Protein AF-A0A967GP92-F1 (afdb_monomer)

Solvent-accessible surface area (backbone atoms only — not comparable to full-atom values): 14609 Å² total; per-residue (Å²): 65,34,27,44,35,57,78,66,40,38,51,48,45,56,59,54,44,25,35,52,73,22,51,37,79,53,62,38,77,42,84,80,55,45,78,76,59,72,88,75,53,55,57,51,78,55,40,77,73,89,79,86,83,85,72,63,88,98,60,90,80,90,81,86,79,63,59,47,77,50,60,38,83,84,56,76,43,45,39,34,44,38,45,49,76,45,74,60,64,86,92,70,88,58,89,66,71,46,76,48,73,49,82,46,74,36,50,51,76,34,79,47,78,50,76,60,89,54,35,39,42,38,42,29,23,31,65,86,76,67,45,55,37,49,65,30,38,36,39,31,20,30,90,86,64,42,80,75,50,70,53,52,20,38,82,75,5,39,37,78,45,81,46,62,94,64,41,38,32,36,35,42,38,51,94,85,33,44,50,78,44,60,49,39,80,53,38,87,73,82,78,54,86,88,46,100,64,90,79,62,98,73,66,79,58,63,86,48,75,49,69,53,71,47,56,89,65,97,77,82,60,95,90,60,87,83,60,76,48,74,49,78,45,64,62,68,86,90,115

Foldseek 3Di:
DKFFDDDLLLVVVVLLCCLQVQQHFLRHGDPNRDDDPPVVRDGHQQDDDDDDDPDDPPDDDDDDDDVCSSPPVPDQWTWMKDKDWADDDPPPPDHDIDIDIDIDTRFQWDWDWDDDPWKIKIWIAGVVPRAADWFWKKFWAFSVSDTPDIDTQHPRNIDMDTDDQRTFWIWTDDDPHIDIAGPGNPGDDDDCPPPPDDDDPDDPPQADWDKDKDWPDDDDDPPDDTHIDIDTDHRPPVD

pLDDT: mean 89.93, std 9.43, range [43.25, 98.69]

Structure (mmCIF, N/CA/C/O backbone):
data_AF-A0A967GP92-F1
#
_entry.id   AF-A0A967GP92-F1
#
loop_
_atom_site.group_PDB
_atom_site.id
_atom_site.type_symbol
_atom_site.label_atom_id
_atom_site.label_alt_id
_atom_site.label_comp_id
_atom_site.label_asym_id
_atom_site.label_entity_id
_atom_site.label_seq_id
_atom_site.pdbx_PDB_ins_code
_atom_site.Cartn_x
_atom_site.Cartn_y
_atom_site.Cartn_z
_atom_site.occupancy
_atom_site.B_iso_or_equiv
_atom_site.auth_seq_id
_atom_site.auth_comp_id
_atom_site.auth_asym_id
_atom_site.auth_atom_id
_atom_site.pdbx_PDB_model_num
ATOM 1 N N . ARG A 1 1 ? -10.515 3.911 18.546 1.00 94.88 1 ARG A N 1
ATOM 2 C CA . ARG A 1 1 ? -11.542 4.253 17.532 1.00 94.88 1 ARG A CA 1
ATOM 3 C C . ARG A 1 1 ? -11.083 3.850 16.133 1.00 94.88 1 ARG A C 1
ATOM 5 O O . ARG A 1 1 ? -9.884 3.912 15.857 1.00 94.88 1 ARG A O 1
ATOM 12 N N . VAL A 1 2 ? -12.011 3.436 15.270 1.00 96.44 2 VAL A N 1
ATOM 13 C CA . VAL A 1 2 ? -11.756 2.916 13.915 1.00 96.44 2 VAL A CA 1
ATOM 14 C C . VAL A 1 2 ? -12.750 3.525 12.930 1.00 96.44 2 VAL A C 1
ATOM 16 O O . VAL A 1 2 ? -13.950 3.562 13.203 1.00 96.44 2 VAL A O 1
ATOM 19 N N . LYS A 1 3 ? -12.238 3.997 11.790 1.00 96.94 3 LYS A N 1
ATOM 20 C CA . LYS A 1 3 ? -13.039 4.422 10.640 1.00 96.94 3 LYS A CA 1
ATOM 21 C C . LYS A 1 3 ? -12.892 3.428 9.501 1.00 96.94 3 LYS A C 1
ATOM 23 O O . LYS A 1 3 ? -11.766 3.104 9.131 1.00 96.94 3 LYS A O 1
ATOM 28 N N . ARG A 1 4 ? -14.014 2.998 8.929 1.00 95.56 4 ARG A N 1
ATOM 29 C CA . ARG A 1 4 ? -14.069 2.299 7.647 1.00 95.56 4 ARG A CA 1
ATOM 30 C C . ARG A 1 4 ? -14.043 3.319 6.520 1.00 95.56 4 ARG A C 1
ATOM 32 O O . ARG A 1 4 ? -14.761 4.319 6.555 1.00 95.56 4 ARG A O 1
ATOM 39 N N . LEU A 1 5 ? -13.184 3.067 5.543 1.00 96.06 5 LEU A N 1
ATOM 40 C CA . LEU A 1 5 ? -12.920 3.954 4.421 1.00 96.06 5 LEU A CA 1
ATOM 41 C C . LEU A 1 5 ? -13.332 3.289 3.109 1.00 96.06 5 LEU A C 1
ATOM 43 O O . LEU A 1 5 ? -13.288 2.068 2.975 1.00 96.06 5 LEU A O 1
ATOM 47 N N . GLY A 1 6 ? -13.681 4.108 2.120 1.00 91.94 6 GLY A N 1
ATOM 48 C CA . GLY A 1 6 ? -14.039 3.641 0.782 1.00 91.94 6 GLY A CA 1
ATOM 49 C C . GLY A 1 6 ? -13.732 4.672 -0.300 1.00 91.94 6 GLY A C 1
ATOM 50 O O . GLY A 1 6 ? -13.685 5.876 -0.036 1.00 91.94 6 GLY A O 1
ATOM 51 N N . GLY A 1 7 ? -13.512 4.205 -1.530 1.00 88.44 7 GLY A N 1
ATOM 52 C CA . GLY A 1 7 ? -13.301 5.076 -2.689 1.00 88.44 7 GLY A CA 1
ATOM 53 C C . GLY A 1 7 ? -12.170 6.093 -2.488 1.00 88.44 7 GLY A C 1
ATOM 54 O O . GLY A 1 7 ? -11.070 5.738 -2.066 1.00 88.44 7 GLY A O 1
ATOM 55 N N . GLU A 1 8 ? -12.452 7.361 -2.792 1.00 90.81 8 GLU A N 1
ATOM 56 C CA . GLU A 1 8 ? -11.495 8.472 -2.680 1.00 90.81 8 GLU A CA 1
ATOM 57 C C . GLU A 1 8 ? -11.060 8.742 -1.229 1.00 90.81 8 GLU A C 1
ATOM 59 O O . GLU A 1 8 ? -9.907 9.089 -0.979 1.00 90.81 8 GLU A O 1
ATOM 64 N N . SER A 1 9 ? -11.947 8.527 -0.250 1.00 92.69 9 SER A N 1
ATOM 65 C CA . SER A 1 9 ? -11.630 8.780 1.163 1.00 92.69 9 SER A CA 1
ATOM 66 C C . SER A 1 9 ? -10.498 7.888 1.681 1.00 92.69 9 SER A C 1
ATOM 68 O O . SER A 1 9 ? -9.625 8.357 2.413 1.00 92.69 9 SER A O 1
ATOM 70 N N . ALA A 1 10 ? -10.462 6.626 1.237 1.00 95.25 10 ALA A N 1
ATOM 71 C CA . ALA A 1 10 ? -9.390 5.693 1.560 1.00 95.25 10 ALA A CA 1
ATOM 72 C C . ALA A 1 10 ? -8.051 6.147 0.974 1.00 95.25 10 ALA A C 1
ATOM 74 O O . ALA A 1 10 ? -7.033 6.137 1.662 1.00 95.25 10 ALA A O 1
ATOM 75 N N . LEU A 1 11 ? -8.072 6.606 -0.277 1.00 95.00 11 LEU A N 1
ATOM 76 C CA . LEU A 1 11 ? -6.885 7.079 -0.973 1.00 95.00 11 LEU A CA 1
ATOM 77 C C . LEU A 1 11 ? -6.305 8.345 -0.330 1.00 95.00 11 LEU A C 1
ATOM 79 O O . LEU A 1 11 ? -5.112 8.384 -0.034 1.00 95.00 11 LEU A O 1
ATOM 83 N N . ARG A 1 12 ? -7.145 9.343 -0.030 1.00 93.81 12 ARG A N 1
ATOM 84 C CA . ARG A 1 12 ? -6.698 10.568 0.654 1.00 93.81 12 ARG A CA 1
ATOM 85 C C . ARG A 1 12 ? -6.193 10.296 2.065 1.00 93.81 12 ARG A C 1
ATOM 87 O O . ARG A 1 12 ? -5.200 10.884 2.483 1.00 93.81 12 ARG A O 1
ATOM 94 N N . ALA A 1 13 ? -6.843 9.395 2.804 1.00 94.88 13 ALA A N 1
ATOM 95 C CA . ALA A 1 13 ? -6.360 8.990 4.120 1.00 94.88 13 ALA A CA 1
ATOM 96 C C . ALA A 1 13 ? -4.990 8.299 4.029 1.00 94.88 13 ALA A C 1
ATOM 98 O O . ALA A 1 13 ? -4.112 8.597 4.836 1.00 94.88 13 ALA A O 1
ATOM 99 N N . PHE A 1 14 ? -4.782 7.433 3.031 1.00 94.25 14 PHE A N 1
ATOM 100 C CA . PHE A 1 14 ? -3.498 6.773 2.781 1.00 94.25 14 PHE A CA 1
ATOM 101 C C . PHE A 1 14 ? -2.393 7.775 2.406 1.00 94.25 14 PHE A C 1
ATOM 103 O O . PHE A 1 14 ? -1.295 7.718 2.957 1.00 94.25 14 PHE A O 1
ATOM 110 N N . GLN A 1 15 ? -2.691 8.742 1.533 1.00 91.06 15 GLN A N 1
ATOM 111 C CA . GLN A 1 15 ? -1.778 9.839 1.186 1.00 91.06 15 GLN A CA 1
ATOM 112 C C . GLN A 1 15 ? -1.423 10.694 2.408 1.00 91.06 15 GLN A C 1
ATOM 114 O O . GLN A 1 15 ? -0.248 10.902 2.702 1.00 91.06 15 GLN A O 1
ATOM 119 N N . GLY A 1 16 ? -2.430 11.129 3.171 1.00 91.25 16 GLY A N 1
ATOM 120 C CA . GLY A 1 16 ? -2.237 11.931 4.379 1.00 91.25 16 GLY A CA 1
ATOM 121 C C . GLY A 1 16 ? -1.470 11.193 5.479 1.00 91.25 16 GLY A C 1
ATOM 122 O O . GLY A 1 16 ? -0.703 11.809 6.218 1.00 91.25 16 GLY A O 1
ATOM 123 N N . TYR A 1 17 ? -1.614 9.867 5.563 1.00 92.38 17 TYR A N 1
ATOM 124 C CA . TYR A 1 17 ? -0.911 9.027 6.537 1.00 92.38 17 TYR A CA 1
ATOM 125 C C . TYR A 1 17 ? 0.613 9.080 6.398 1.00 92.38 17 TYR A C 1
ATOM 127 O O . TYR A 1 17 ? 1.323 8.918 7.392 1.00 92.38 17 TYR A O 1
ATOM 135 N N . ARG A 1 18 ? 1.133 9.447 5.221 1.00 87.88 18 ARG A N 1
ATOM 136 C CA . ARG A 1 18 ? 2.569 9.684 5.009 1.00 87.88 18 ARG A CA 1
ATOM 137 C C . ARG A 1 18 ? 3.131 10.752 5.951 1.00 87.88 18 ARG A C 1
ATOM 139 O O . ARG A 1 18 ? 4.227 10.574 6.476 1.00 87.88 18 ARG A O 1
ATOM 146 N N . HIS A 1 19 ? 2.359 11.797 6.267 1.00 88.25 19 HIS A N 1
ATOM 147 C CA . HIS A 1 19 ? 2.751 12.829 7.237 1.00 88.25 19 HIS A CA 1
ATOM 148 C C . HIS A 1 19 ? 2.833 12.313 8.674 1.00 88.25 19 HIS A C 1
ATOM 150 O O . HIS A 1 19 ? 3.580 12.866 9.476 1.00 88.25 19 HIS A O 1
ATOM 156 N N . TYR A 1 20 ? 2.098 11.254 9.009 1.00 89.25 20 TYR A N 1
ATOM 157 C CA . TYR A 1 20 ? 2.236 10.604 10.307 1.00 89.25 20 TYR A CA 1
ATOM 158 C C . TYR A 1 20 ? 3.483 9.711 10.351 1.00 89.25 20 TYR A C 1
ATOM 160 O O . TYR A 1 20 ? 4.204 9.723 11.343 1.00 89.25 20 TYR A O 1
ATOM 168 N N . THR A 1 21 ? 3.764 8.970 9.273 1.00 87.38 21 THR A N 1
ATOM 169 C CA . THR A 1 21 ? 4.942 8.084 9.199 1.00 87.38 21 THR A CA 1
ATOM 170 C C . THR A 1 21 ? 6.266 8.821 8.993 1.00 87.38 21 THR A C 1
ATOM 172 O O . THR A 1 21 ? 7.308 8.319 9.394 1.00 87.38 21 THR A O 1
ATOM 175 N N . GLY A 1 22 ? 6.241 10.000 8.364 1.00 88.19 22 GLY A N 1
ATOM 176 C CA . GLY A 1 22 ? 7.447 10.702 7.925 1.00 88.19 22 GLY A CA 1
ATOM 177 C C . GLY A 1 22 ? 7.984 10.280 6.558 1.00 88.19 22 GLY A C 1
ATOM 178 O O . GLY A 1 22 ? 8.949 10.883 6.093 1.00 88.19 22 GLY A O 1
ATOM 179 N N . ASP A 1 23 ? 7.358 9.298 5.908 1.00 86.44 23 ASP A N 1
ATOM 180 C CA . ASP A 1 23 ? 7.825 8.715 4.652 1.00 86.44 23 ASP A CA 1
ATOM 181 C C . ASP A 1 23 ? 7.033 9.259 3.458 1.00 86.44 23 ASP A C 1
ATOM 183 O O . ASP A 1 23 ? 5.962 8.765 3.084 1.00 86.44 23 ASP A O 1
ATOM 187 N N . GLY A 1 24 ? 7.575 10.312 2.849 1.00 84.50 24 GLY A N 1
ATOM 188 C CA . GLY A 1 24 ? 7.032 10.925 1.644 1.00 84.50 24 GLY A CA 1
ATOM 189 C C . GLY A 1 24 ? 7.266 10.101 0.377 1.00 84.50 24 GLY A C 1
ATOM 190 O O . GLY A 1 24 ? 7.792 8.985 0.388 1.00 84.50 24 GLY A O 1
ATOM 191 N N . HIS A 1 25 ? 6.856 10.675 -0.754 1.00 83.25 25 HIS A N 1
ATOM 192 C CA . HIS A 1 25 ? 7.059 10.084 -2.075 1.00 83.25 25 HIS A CA 1
ATOM 193 C C . HIS A 1 25 ? 8.539 9.762 -2.326 1.00 83.25 25 HIS A C 1
ATOM 195 O O . HIS A 1 25 ? 9.413 10.600 -2.103 1.00 83.25 25 HIS A O 1
ATOM 201 N N . GLY A 1 26 ? 8.822 8.549 -2.810 1.00 80.62 26 GLY A N 1
ATOM 202 C CA . GLY A 1 26 ? 10.190 8.137 -3.130 1.00 80.62 26 GLY A CA 1
ATOM 203 C C . GLY A 1 26 ? 11.132 8.097 -1.925 1.00 80.62 26 GLY A C 1
ATOM 204 O O . GLY A 1 26 ? 12.316 8.374 -2.086 1.00 80.62 26 GLY A O 1
ATOM 205 N N . HIS A 1 27 ? 10.605 7.808 -0.729 1.00 79.31 27 HIS A N 1
ATOM 206 C CA . HIS A 1 27 ? 11.344 7.833 0.541 1.00 79.31 27 HIS A CA 1
ATOM 207 C C . HIS A 1 27 ? 11.919 9.210 0.916 1.00 79.31 27 HIS A C 1
ATOM 209 O O . HIS A 1 27 ? 12.858 9.305 1.708 1.00 79.31 27 HIS A O 1
ATOM 215 N N . GLN A 1 28 ? 11.366 10.298 0.375 1.00 85.62 28 GLN A N 1
ATOM 216 C CA . GLN A 1 28 ? 11.731 11.637 0.828 1.00 85.62 28 GLN A CA 1
ATOM 217 C C . GLN A 1 28 ? 11.228 11.860 2.255 1.00 85.62 28 GLN A C 1
ATOM 219 O O . GLN A 1 28 ? 10.044 11.691 2.541 1.00 85.62 28 GLN A O 1
ATOM 224 N N . SER A 1 29 ? 12.130 12.260 3.151 1.00 88.94 29 SER A N 1
ATOM 225 C CA . SER A 1 29 ? 11.772 12.495 4.548 1.00 88.94 29 SER A CA 1
ATOM 226 C C . SER A 1 29 ? 10.848 13.706 4.689 1.00 88.94 29 SER A C 1
ATOM 228 O O . SER A 1 29 ? 11.172 14.816 4.262 1.00 88.94 29 SER A O 1
ATOM 230 N N . ILE A 1 30 ? 9.713 13.499 5.350 1.00 88.38 30 ILE A N 1
ATOM 231 C CA . ILE A 1 30 ? 8.823 14.559 5.814 1.00 88.38 30 ILE A CA 1
ATOM 232 C C . ILE A 1 30 ? 9.244 14.917 7.239 1.00 88.38 30 ILE A C 1
ATOM 234 O O . ILE A 1 30 ? 9.051 14.150 8.181 1.00 88.38 30 ILE A O 1
ATOM 238 N N . THR A 1 31 ? 9.818 16.108 7.401 1.00 85.88 31 THR A N 1
ATOM 239 C CA . THR A 1 31 ? 10.346 16.583 8.692 1.00 85.88 31 THR A CA 1
ATOM 240 C C . THR A 1 31 ? 9.251 17.060 9.640 1.00 85.88 31 THR A C 1
ATOM 242 O O . THR A 1 31 ? 9.356 16.896 10.854 1.00 85.88 31 THR A O 1
ATOM 245 N N . ARG A 1 32 ? 8.170 17.635 9.102 1.00 86.06 32 ARG A N 1
ATOM 246 C CA . ARG A 1 32 ? 7.002 18.063 9.880 1.00 86.06 32 ARG A CA 1
ATOM 247 C C . ARG A 1 32 ? 5.991 16.932 9.954 1.00 86.06 32 ARG A C 1
ATOM 249 O O . ARG A 1 32 ? 4.984 16.941 9.250 1.00 86.06 32 ARG A O 1
ATOM 256 N N . GLN A 1 33 ? 6.298 15.960 10.801 1.00 90.06 33 GLN A N 1
ATOM 257 C CA . GLN A 1 33 ? 5.386 14.864 11.077 1.00 90.06 33 GLN A CA 1
ATOM 258 C C . GLN A 1 33 ? 4.270 15.330 12.000 1.00 90.06 33 GLN A C 1
ATOM 260 O O . GLN A 1 33 ? 4.508 16.046 12.977 1.00 90.06 33 GLN A O 1
ATOM 265 N N . HIS A 1 34 ? 3.049 14.915 11.702 1.00 90.69 34 HIS A N 1
ATOM 266 C CA . HIS A 1 34 ? 1.916 15.176 12.568 1.00 90.69 34 HIS A CA 1
ATOM 267 C C . HIS A 1 34 ? 0.881 14.059 12.442 1.00 90.69 34 HIS A C 1
ATOM 269 O O . HIS A 1 34 ? 0.714 13.473 11.371 1.00 90.69 34 HIS A O 1
ATOM 275 N N . PRO A 1 35 ? 0.132 13.781 13.517 1.00 92.38 35 PRO A N 1
ATOM 276 C CA . PRO A 1 35 ? -1.068 12.973 13.411 1.00 92.38 35 PRO A CA 1
ATOM 277 C C . PRO A 1 35 ? -2.059 13.583 12.430 1.00 92.38 35 PRO A C 1
ATOM 279 O O . PRO A 1 35 ? -2.169 14.808 12.323 1.00 92.38 35 PRO A O 1
ATOM 282 N N . ILE A 1 36 ? -2.817 12.734 11.745 1.00 93.56 36 ILE A N 1
ATOM 283 C CA . ILE A 1 36 ? -3.959 13.193 10.963 1.00 93.56 36 ILE A CA 1
ATOM 284 C C . ILE A 1 36 ? -5.084 13.520 11.949 1.00 93.56 36 ILE A C 1
ATOM 286 O O . ILE A 1 36 ? -5.496 12.638 12.715 1.00 93.56 36 ILE A O 1
ATOM 290 N N . PRO A 1 37 ? -5.614 14.754 11.962 1.00 92.94 37 PRO A N 1
ATOM 291 C CA . PRO A 1 37 ? -6.774 15.078 12.775 1.00 92.94 37 PRO A CA 1
ATOM 292 C C . PRO A 1 37 ? -7.941 14.145 12.444 1.00 92.94 37 PRO A C 1
ATOM 294 O O . PRO A 1 37 ? -8.359 14.035 11.292 1.00 92.94 37 PRO A O 1
ATOM 297 N N . TRP A 1 38 ? -8.495 13.487 13.464 1.00 94.06 38 TRP A N 1
ATOM 298 C CA . TRP A 1 38 ? -9.589 12.525 13.296 1.00 94.06 38 TRP A CA 1
ATOM 299 C C . TRP A 1 38 ? -10.784 13.049 12.479 1.00 94.06 38 TRP A C 1
ATOM 301 O O . TRP A 1 38 ? -11.301 12.279 11.665 1.00 94.06 38 TRP A O 1
ATOM 311 N N . PRO A 1 39 ? -11.226 14.317 12.628 1.00 94.25 39 PRO A N 1
ATOM 312 C CA . PRO A 1 39 ? -12.328 14.855 11.829 1.00 94.25 39 PRO A CA 1
ATOM 313 C C . PRO A 1 39 ? -12.021 14.980 10.331 1.00 94.25 39 PRO A C 1
ATOM 315 O O . PRO A 1 39 ? -12.951 14.951 9.536 1.00 94.25 39 PRO A O 1
ATOM 318 N N . LEU A 1 40 ? -10.745 15.090 9.937 1.00 92.69 40 LEU A N 1
ATOM 319 C CA . LEU A 1 40 ? -10.350 15.239 8.529 1.00 92.69 40 LEU A CA 1
ATOM 320 C C . LEU A 1 40 ? -10.356 13.912 7.763 1.00 92.69 40 LEU A C 1
ATOM 322 O O . LEU A 1 40 ? -10.438 13.904 6.537 1.00 92.69 40 LEU A O 1
ATOM 326 N N . VAL A 1 41 ? -10.292 12.782 8.469 1.00 94.69 41 VAL A N 1
ATOM 327 C CA . VAL A 1 41 ? -10.414 11.464 7.842 1.00 94.69 41 VAL A CA 1
ATOM 328 C C . VAL A 1 41 ? -11.888 11.194 7.562 1.00 94.69 41 VAL A C 1
ATOM 330 O O . VAL A 1 41 ? -12.660 10.932 8.483 1.00 94.69 41 VAL A O 1
ATOM 333 N N . SER A 1 42 ? -12.290 11.261 6.297 1.00 93.19 42 SER A N 1
ATOM 334 C CA . SER A 1 42 ? -13.663 10.957 5.882 1.00 93.19 42 SER A CA 1
ATOM 335 C C . SER A 1 42 ? -13.899 9.446 5.905 1.00 93.19 42 SER A C 1
ATOM 337 O O . SER A 1 42 ? -13.112 8.702 5.336 1.00 93.19 42 SER A O 1
ATOM 339 N N . GLY A 1 43 ? -14.950 8.984 6.582 1.00 93.75 43 GLY A N 1
ATOM 340 C CA . GLY A 1 43 ? -15.256 7.560 6.718 1.00 93.75 43 GLY A CA 1
ATOM 341 C C . GLY A 1 43 ? -16.271 7.280 7.822 1.00 93.75 43 GLY A C 1
ATOM 342 O O . GLY A 1 43 ? -16.509 8.126 8.688 1.00 93.75 43 GLY A O 1
ATOM 343 N N . GLU A 1 44 ? -16.848 6.085 7.793 1.00 94.69 44 GLU A N 1
ATOM 344 C CA . GLU A 1 44 ? -17.827 5.618 8.776 1.00 94.69 44 GLU A CA 1
ATOM 345 C C . GLU A 1 44 ? -17.116 5.185 10.061 1.00 94.69 44 GLU A C 1
ATOM 347 O O . GLU A 1 44 ? -16.169 4.401 10.015 1.00 94.69 44 GLU A O 1
ATOM 352 N N . VAL A 1 45 ? -17.554 5.677 11.222 1.00 95.75 45 VAL A N 1
ATOM 353 C CA . VAL A 1 45 ? -17.032 5.198 12.509 1.00 95.75 45 VAL A CA 1
ATOM 354 C C . VAL A 1 45 ? -17.676 3.852 12.821 1.00 95.75 45 VAL A C 1
ATOM 356 O O . VAL A 1 45 ? -18.842 3.801 13.190 1.00 95.75 45 VAL A O 1
ATOM 359 N N . VAL A 1 46 ? -16.903 2.775 12.690 1.00 94.69 46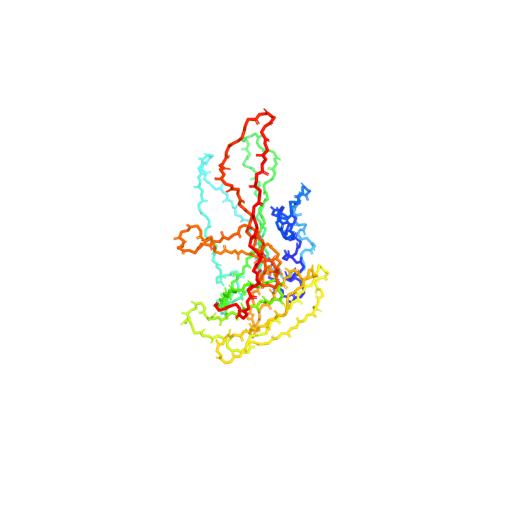 VAL A N 1
ATOM 360 C CA . VAL A 1 46 ? -17.387 1.397 12.903 1.00 94.69 46 VAL A CA 1
ATOM 361 C C . VAL A 1 46 ? -17.061 0.858 14.293 1.00 94.69 46 VAL A C 1
ATOM 363 O O . VAL A 1 46 ? -17.623 -0.139 14.724 1.00 94.69 46 VAL A O 1
ATOM 366 N N . TYR A 1 47 ? -16.150 1.514 15.016 1.00 95.00 47 TYR A N 1
ATOM 367 C CA . TYR A 1 47 ? -15.800 1.113 16.373 1.00 95.00 47 TYR A CA 1
ATOM 368 C C . TYR A 1 47 ? -15.247 2.281 17.181 1.00 95.00 47 TYR A C 1
ATOM 370 O O . TYR A 1 47 ? -14.287 2.946 16.771 1.00 95.00 47 TYR A O 1
ATOM 378 N N . ASP A 1 48 ? -15.797 2.491 18.371 1.00 95.44 48 ASP A N 1
ATOM 379 C CA . ASP A 1 48 ? -15.249 3.399 19.369 1.00 95.44 48 ASP A CA 1
ATOM 380 C C . ASP A 1 48 ? -15.413 2.793 20.763 1.00 95.44 48 ASP A C 1
ATOM 382 O O . ASP A 1 48 ? -16.508 2.400 21.157 1.00 95.44 48 ASP A O 1
ATOM 386 N N . LYS A 1 49 ? -14.303 2.657 21.487 1.00 94.44 49 LYS A N 1
ATOM 387 C CA . LYS A 1 49 ? -14.269 1.981 22.784 1.00 94.44 49 LYS A CA 1
ATOM 388 C C . LYS A 1 49 ? -13.167 2.566 23.644 1.00 94.44 49 LYS A C 1
ATOM 390 O O . LYS A 1 49 ? -12.020 2.674 23.204 1.00 94.44 49 LYS A O 1
ATOM 395 N N . LEU A 1 50 ? -13.521 2.881 24.885 1.00 94.31 50 LEU A N 1
ATOM 396 C CA . LEU A 1 50 ? -12.573 3.188 25.944 1.00 94.31 50 LEU A CA 1
ATOM 397 C C . LEU A 1 50 ? -12.164 1.883 26.631 1.00 94.31 50 LEU A C 1
ATOM 399 O O . LEU A 1 50 ? -13.016 1.092 27.030 1.00 94.31 50 LEU A O 1
ATOM 403 N N . LEU A 1 51 ? -10.859 1.656 26.752 1.00 91.88 51 LEU A N 1
ATOM 404 C CA . LEU A 1 51 ? -10.304 0.506 27.458 1.00 91.88 51 LEU A CA 1
ATOM 405 C C . LEU A 1 51 ? -9.558 1.003 28.689 1.00 91.88 51 LEU A C 1
ATOM 407 O O . LEU A 1 51 ? -8.550 1.700 28.565 1.00 91.88 51 LEU A O 1
ATOM 411 N N . GLU A 1 52 ? -10.048 0.640 29.869 1.00 90.81 52 GLU A N 1
ATOM 412 C CA . GLU A 1 52 ? -9.345 0.935 31.110 1.00 90.81 52 GLU A CA 1
ATOM 413 C C . GLU A 1 52 ? -8.213 -0.068 31.343 1.00 90.81 52 GLU A C 1
ATOM 415 O O . GLU A 1 52 ? -8.370 -1.289 31.222 1.00 90.81 52 GLU A O 1
ATOM 420 N N . LEU A 1 53 ? -7.042 0.479 31.657 1.00 89.94 53 LEU A N 1
ATOM 421 C CA . LEU A 1 53 ? -5.844 -0.285 31.959 1.00 89.94 53 LEU A CA 1
ATOM 422 C C . LEU A 1 53 ? -5.753 -0.491 33.473 1.00 89.94 53 LEU A C 1
ATOM 424 O O . LEU A 1 53 ? -5.390 0.423 34.214 1.00 89.94 53 LEU A O 1
ATOM 428 N N . ASP A 1 54 ? -6.033 -1.709 33.911 1.00 87.75 54 ASP A N 1
ATOM 429 C CA . ASP A 1 54 ? -5.989 -2.196 35.297 1.00 87.75 54 ASP A CA 1
ATOM 430 C C . ASP A 1 54 ? -4.619 -2.761 35.714 1.00 87.75 54 ASP A C 1
ATOM 432 O O . ASP A 1 54 ? -4.400 -3.069 36.877 1.00 87.75 54 ASP A O 1
ATOM 436 N N . ASN A 1 55 ? -3.676 -2.877 34.780 1.00 91.06 55 ASN A N 1
ATOM 437 C CA . ASN A 1 55 ? -2.353 -3.452 35.022 1.00 91.06 55 ASN A CA 1
ATOM 438 C C . ASN A 1 55 ? -1.447 -2.562 35.900 1.00 91.06 55 ASN A C 1
ATOM 440 O O . ASN A 1 55 ? -1.557 -1.340 35.887 1.00 91.06 55 ASN A O 1
ATOM 444 N N . GLU A 1 56 ? -0.475 -3.133 36.603 1.00 90.81 56 GLU A N 1
ATOM 445 C CA . GLU A 1 56 ? 0.469 -2.331 37.398 1.00 90.81 56 GLU A CA 1
ATOM 446 C C . GLU A 1 56 ? 1.359 -1.416 36.529 1.00 90.81 56 GLU A C 1
ATOM 448 O O . GLU A 1 56 ? 1.620 -1.730 35.357 1.00 90.81 56 GLU A O 1
ATOM 453 N N . PRO A 1 57 ? 1.862 -0.282 37.058 1.00 88.00 57 PRO A N 1
ATOM 454 C CA . PRO A 1 57 ? 2.871 0.520 36.373 1.00 88.00 57 PRO A CA 1
ATOM 455 C C . PRO A 1 57 ? 4.070 -0.327 35.925 1.00 88.00 57 PRO A C 1
ATOM 457 O O . PRO A 1 57 ? 4.461 -1.278 36.594 1.00 88.00 57 PRO A O 1
ATOM 460 N N . ASN A 1 58 ? 4.672 0.035 34.790 1.00 86.81 58 ASN A N 1
ATOM 461 C CA . ASN A 1 58 ? 5.805 -0.684 34.186 1.00 86.81 58 ASN A CA 1
ATOM 462 C C . ASN A 1 58 ? 5.524 -2.151 33.805 1.00 86.81 58 ASN A C 1
ATOM 464 O O . ASN A 1 58 ? 6.457 -2.929 33.622 1.00 86.81 58 ASN A O 1
ATOM 468 N N . THR A 1 59 ? 4.257 -2.528 33.620 1.00 92.19 59 THR A N 1
ATOM 469 C CA . THR A 1 59 ? 3.879 -3.825 33.041 1.00 92.19 59 THR A CA 1
ATOM 470 C C . THR A 1 59 ? 3.254 -3.647 31.660 1.00 92.19 59 THR A C 1
ATOM 472 O O . THR A 1 59 ? 2.636 -2.622 31.364 1.00 92.19 59 THR A O 1
ATOM 475 N N . SER A 1 60 ? 3.421 -4.647 30.794 1.00 91.12 60 SER A N 1
ATOM 476 C CA . SER A 1 60 ? 2.790 -4.668 29.471 1.00 91.12 60 SER A CA 1
ATOM 477 C C . SER A 1 60 ? 1.494 -5.467 29.519 1.00 91.12 60 SER A C 1
ATOM 479 O O . SER A 1 60 ? 1.467 -6.570 30.058 1.00 91.12 60 SER A O 1
ATOM 481 N N . ARG A 1 61 ? 0.434 -4.934 28.909 1.00 89.69 61 ARG A N 1
ATOM 482 C CA . ARG A 1 61 ? -0.836 -5.638 28.711 1.00 89.69 61 ARG A CA 1
ATOM 483 C C . ARG A 1 61 ? -1.095 -5.788 27.220 1.00 89.69 61 ARG A C 1
ATOM 485 O O . ARG A 1 61 ? -1.079 -4.802 26.487 1.00 89.69 61 ARG A O 1
ATOM 492 N N . ARG A 1 62 ? -1.352 -7.020 26.784 1.00 92.00 62 ARG A N 1
ATOM 493 C CA . ARG A 1 62 ? -1.821 -7.297 25.426 1.00 92.00 62 ARG A CA 1
ATOM 494 C C . ARG A 1 62 ? -3.322 -7.030 25.347 1.00 92.00 62 ARG A C 1
ATOM 496 O O . ARG A 1 62 ? -4.071 -7.427 26.235 1.00 92.00 62 ARG A O 1
ATOM 503 N N . ILE A 1 63 ? -3.737 -6.345 24.289 1.00 90.81 63 ILE A N 1
ATOM 504 C CA . ILE A 1 63 ? -5.140 -6.084 23.972 1.00 90.81 63 ILE A CA 1
ATOM 505 C C . ILE A 1 63 ? -5.389 -6.698 22.604 1.00 90.81 63 ILE A C 1
ATOM 507 O O . ILE A 1 63 ? -4.822 -6.240 21.613 1.00 90.81 63 ILE A O 1
ATOM 511 N N . ASP A 1 64 ? -6.223 -7.731 22.563 1.00 91.31 64 ASP A N 1
ATOM 512 C CA . ASP A 1 64 ? -6.670 -8.327 21.312 1.00 91.31 64 ASP A CA 1
ATOM 513 C C . ASP A 1 64 ? -7.974 -7.652 20.871 1.00 91.31 64 ASP A C 1
ATOM 515 O O . ASP A 1 64 ? -8.904 -7.467 21.660 1.00 91.31 64 ASP A O 1
ATOM 519 N N . LEU A 1 65 ? -8.023 -7.241 19.606 1.00 88.69 65 LEU A N 1
ATOM 520 C CA . LEU A 1 65 ? -9.212 -6.661 18.990 1.00 88.69 65 LEU A CA 1
ATOM 521 C C . LEU A 1 65 ? -9.946 -7.751 18.212 1.00 88.69 65 LEU A C 1
ATOM 523 O O . LEU A 1 65 ? -9.349 -8.419 17.367 1.00 88.69 65 LEU A O 1
ATOM 527 N N . ASN A 1 66 ? -11.240 -7.915 18.481 1.00 90.56 66 ASN A N 1
ATOM 528 C CA . ASN A 1 66 ? -12.078 -8.834 17.725 1.00 90.56 66 ASN A CA 1
ATOM 529 C C . ASN A 1 66 ? -12.550 -8.161 16.429 1.00 90.56 66 ASN A C 1
ATOM 531 O O . ASN A 1 66 ? -13.463 -7.336 16.438 1.00 90.56 66 ASN A O 1
ATOM 535 N N . TRP A 1 67 ? -11.932 -8.514 15.304 1.00 89.19 67 TRP A N 1
ATOM 536 C CA . TRP A 1 67 ? -12.269 -7.916 14.011 1.00 89.19 67 TRP A CA 1
ATOM 537 C C . TRP A 1 67 ? -13.668 -8.282 13.514 1.00 89.19 67 TRP A C 1
ATOM 539 O O . TRP A 1 67 ? -14.289 -7.454 12.855 1.00 89.19 67 TRP A O 1
ATOM 549 N N . ASN A 1 68 ? -14.207 -9.442 13.898 1.00 89.69 68 ASN A N 1
ATOM 550 C CA . ASN A 1 68 ? -15.578 -9.822 13.545 1.00 89.69 68 ASN A CA 1
ATOM 551 C C . ASN A 1 68 ? -16.605 -8.913 14.238 1.00 89.69 68 ASN A C 1
ATOM 553 O O . ASN A 1 68 ? -17.637 -8.600 13.653 1.00 89.69 68 ASN A O 1
ATOM 557 N N . GLU A 1 69 ? -16.310 -8.452 15.459 1.00 88.94 69 GLU A N 1
ATOM 558 C CA . GLU A 1 69 ? -17.129 -7.458 16.173 1.00 88.94 69 GLU A CA 1
ATOM 559 C C . GLU A 1 69 ? -17.015 -6.074 15.517 1.00 88.94 69 GLU A C 1
ATOM 561 O O . GLU A 1 69 ? -18.015 -5.386 15.346 1.00 88.94 69 GLU A O 1
ATOM 566 N N . ILE A 1 70 ? -15.803 -5.678 15.114 1.00 89.50 70 ILE A N 1
ATOM 567 C CA . ILE A 1 70 ? -15.524 -4.354 14.531 1.00 89.50 70 ILE A CA 1
ATOM 568 C C . ILE A 1 70 ? -16.082 -4.216 13.107 1.00 89.50 70 ILE A C 1
ATOM 570 O O . ILE A 1 70 ? -16.483 -3.125 12.703 1.00 89.50 70 ILE A O 1
ATOM 574 N N . LEU A 1 71 ? -16.051 -5.288 12.312 1.00 87.75 71 LEU A N 1
ATOM 575 C CA . LEU A 1 71 ? -16.379 -5.243 10.885 1.00 87.75 71 LEU A CA 1
ATOM 576 C C . LEU A 1 71 ? -17.735 -5.863 10.546 1.00 87.75 71 LEU A C 1
ATOM 578 O O . LEU A 1 71 ? -18.290 -5.539 9.494 1.00 87.75 71 LEU A O 1
ATOM 582 N N . GLY A 1 72 ? -18.272 -6.699 11.433 1.00 85.69 72 GLY A N 1
ATOM 583 C CA . GLY A 1 72 ? -19.356 -7.625 11.130 1.00 85.69 72 GLY A CA 1
ATOM 584 C C . GLY A 1 72 ? -18.800 -8.966 10.644 1.00 85.69 72 GLY A C 1
ATOM 585 O O . GLY A 1 72 ? -17.842 -9.011 9.876 1.00 85.69 72 GLY A O 1
ATOM 586 N N . ALA A 1 73 ? -19.409 -10.065 11.093 1.00 78.69 73 ALA A N 1
ATOM 587 C CA . ALA A 1 73 ? -18.888 -11.421 10.897 1.00 78.69 73 ALA A CA 1
ATOM 588 C C . ALA A 1 73 ? -18.755 -11.859 9.424 1.00 78.69 73 ALA A C 1
ATOM 590 O O . ALA A 1 73 ? -17.974 -12.757 9.132 1.00 78.69 73 ALA A O 1
ATOM 591 N N . GLU A 1 74 ? -19.496 -11.235 8.507 1.00 79.94 74 GLU A N 1
ATOM 592 C CA . GLU A 1 74 ? -19.477 -11.565 7.074 1.00 79.94 74 GLU A CA 1
ATOM 593 C C . GLU A 1 74 ? -18.506 -10.692 6.260 1.00 79.94 74 GLU A C 1
ATOM 595 O O . GLU A 1 74 ? -18.267 -10.950 5.081 1.00 79.94 74 GLU A O 1
ATOM 600 N N . GLN A 1 75 ? -17.928 -9.650 6.866 1.00 81.56 75 GLN A N 1
ATOM 601 C CA . GLN A 1 75 ? -17.058 -8.713 6.163 1.00 81.56 75 GLN A CA 1
ATOM 602 C C . GLN A 1 75 ? -15.606 -9.213 6.166 1.00 81.56 75 GLN A C 1
ATOM 604 O O . GLN A 1 75 ? -14.869 -9.009 7.129 1.00 81.56 75 GLN A O 1
ATOM 609 N N . ALA A 1 76 ? -15.178 -9.822 5.059 1.00 84.06 76 ALA A N 1
ATOM 610 C CA . ALA A 1 76 ? -13.820 -10.359 4.910 1.00 84.06 76 ALA A CA 1
ATOM 611 C C . ALA A 1 76 ? -12.758 -9.310 4.519 1.00 84.06 76 ALA A C 1
ATOM 613 O O . ALA A 1 76 ? -11.568 -9.532 4.730 1.00 84.06 76 ALA A O 1
ATOM 614 N N . SER A 1 77 ? -13.170 -8.164 3.964 1.00 92.94 77 SER A N 1
ATOM 615 C CA . SER A 1 77 ? -12.258 -7.123 3.479 1.00 92.94 77 SER A CA 1
ATOM 616 C C . SER A 1 77 ? -12.662 -5.719 3.921 1.00 92.94 77 SER A C 1
ATOM 618 O O . SER A 1 77 ? -13.848 -5.396 4.028 1.00 92.94 77 SER A O 1
ATOM 620 N N . ALA A 1 78 ? -11.674 -4.870 4.208 1.00 94.88 78 ALA A N 1
ATOM 621 C CA . ALA A 1 78 ? -11.887 -3.484 4.608 1.00 94.88 78 ALA A CA 1
ATOM 622 C C . ALA A 1 78 ? -10.607 -2.641 4.511 1.00 94.88 78 ALA A C 1
ATOM 624 O O . ALA A 1 78 ? -9.508 -3.095 4.833 1.00 94.88 78 ALA A O 1
ATOM 625 N N . LEU A 1 79 ? -10.783 -1.358 4.187 1.00 96.75 79 LEU A N 1
ATOM 626 C CA . LEU A 1 79 ? -9.772 -0.319 4.373 1.00 96.75 79 LEU A CA 1
ATOM 627 C C . LEU A 1 79 ? -10.124 0.478 5.628 1.00 96.75 79 LEU A C 1
ATOM 629 O O . LEU A 1 79 ? -11.225 1.022 5.735 1.00 96.75 79 LEU A O 1
ATOM 633 N N . LEU A 1 80 ? -9.208 0.529 6.591 1.00 96.31 80 LEU A N 1
ATOM 634 C CA . LEU A 1 80 ? -9.468 1.064 7.922 1.00 96.31 80 LEU A CA 1
ATOM 635 C C . LEU A 1 80 ? -8.426 2.108 8.305 1.00 96.31 80 LEU A C 1
ATOM 637 O O . LEU A 1 80 ? -7.225 1.912 8.131 1.00 96.31 80 LEU A O 1
ATOM 641 N N . PHE A 1 81 ? -8.886 3.186 8.929 1.00 97.38 81 PHE A N 1
ATOM 642 C CA . PHE A 1 81 ? -8.020 4.097 9.663 1.00 97.38 81 PHE A CA 1
ATOM 643 C C . PHE A 1 81 ? -8.238 3.917 11.157 1.00 97.38 81 PHE A C 1
ATOM 645 O O . PHE A 1 81 ? -9.340 4.126 11.677 1.00 97.38 81 PHE A O 1
ATOM 652 N N . VAL A 1 82 ? -7.174 3.531 11.852 1.00 96.19 82 VAL A N 1
ATOM 653 C CA . VAL A 1 82 ? -7.199 3.258 13.285 1.00 96.19 82 VAL A CA 1
ATOM 654 C C . VAL A 1 82 ? -6.470 4.371 14.016 1.00 96.19 82 VAL A C 1
ATOM 656 O O . VAL A 1 82 ? -5.370 4.771 13.642 1.00 96.19 82 VAL A O 1
ATOM 659 N N . SER A 1 83 ? -7.092 4.869 15.083 1.00 96.38 83 SER A N 1
ATOM 660 C CA . SER A 1 83 ? -6.505 5.853 15.986 1.00 96.38 83 SER A CA 1
ATOM 661 C C . SER A 1 83 ? -6.678 5.374 17.425 1.00 96.38 83 SER A C 1
ATOM 663 O O . SER A 1 83 ? -7.799 5.141 17.895 1.00 96.38 83 SER A O 1
ATOM 665 N N . ILE A 1 84 ? -5.547 5.219 18.110 1.00 95.38 84 ILE A N 1
ATOM 666 C CA . ILE A 1 84 ? -5.445 4.793 19.504 1.00 95.38 84 ILE A CA 1
ATOM 667 C C . ILE A 1 84 ? -4.851 5.952 20.292 1.00 95.38 84 ILE A C 1
ATOM 669 O O . ILE A 1 84 ? -3.719 6.359 20.042 1.00 95.38 84 ILE A O 1
ATOM 673 N N . GLU A 1 85 ? -5.624 6.480 21.231 1.00 94.88 85 GLU A N 1
ATOM 674 C CA . GLU A 1 85 ? -5.182 7.519 22.154 1.00 94.88 85 GLU A CA 1
ATOM 675 C C . GLU A 1 85 ? -5.069 6.924 23.557 1.00 94.88 85 GLU A C 1
ATOM 677 O O . GLU A 1 85 ? -5.975 6.238 24.025 1.00 94.88 85 GLU A O 1
ATOM 682 N N . GLY A 1 86 ? -3.930 7.155 24.204 1.00 93.00 86 GLY A N 1
ATOM 683 C CA . GLY A 1 86 ? -3.632 6.691 25.548 1.00 93.00 86 GLY A CA 1
ATOM 684 C C . GLY A 1 86 ? -3.417 7.866 26.490 1.00 93.00 86 GLY A C 1
ATOM 685 O O . GLY A 1 86 ? -2.528 8.694 26.271 1.00 93.00 86 GLY A O 1
ATOM 686 N N . THR A 1 87 ? -4.196 7.895 27.566 1.00 92.00 87 THR A N 1
ATOM 687 C CA . THR A 1 87 ? -4.018 8.835 28.675 1.00 92.00 87 THR A CA 1
ATOM 688 C C . THR A 1 87 ? -3.099 8.206 29.725 1.00 92.00 87 THR A C 1
ATOM 690 O O . THR A 1 87 ? -3.337 7.062 30.126 1.00 92.00 87 THR A O 1
ATOM 693 N N . PRO A 1 88 ? -2.047 8.902 30.194 1.00 90.19 88 PRO A N 1
ATOM 694 C CA . PRO A 1 88 ? -1.177 8.368 31.235 1.00 90.19 88 PRO A CA 1
ATOM 695 C C . PRO A 1 88 ? -1.925 8.097 32.547 1.00 90.19 88 PRO A C 1
ATOM 697 O O . PRO A 1 88 ? -2.830 8.845 32.922 1.00 90.19 88 PRO A O 1
ATOM 700 N N . LYS A 1 89 ? -1.508 7.061 33.290 1.00 87.62 89 LYS A N 1
ATOM 701 C CA . LYS A 1 89 ? -2.039 6.820 34.640 1.00 87.62 89 LYS A CA 1
ATOM 702 C C . LYS A 1 89 ? -1.651 7.969 35.571 1.00 87.62 89 LYS A C 1
ATOM 704 O O . LYS A 1 89 ? -0.533 8.490 35.511 1.00 87.62 89 LYS A O 1
ATOM 709 N N . LYS A 1 90 ? -2.580 8.348 36.450 1.00 86.00 90 LYS A N 1
ATOM 710 C CA . LYS A 1 90 ? -2.351 9.384 37.466 1.00 86.00 90 LYS A CA 1
ATOM 711 C C . LYS A 1 90 ? -1.171 8.984 38.364 1.00 86.00 90 LYS A C 1
ATOM 713 O O . LYS A 1 90 ? -1.013 7.814 38.688 1.00 86.00 90 LYS A O 1
ATOM 718 N N . GLY A 1 91 ? -0.351 9.957 38.760 1.00 85.56 91 GLY A N 1
ATOM 719 C CA . GLY A 1 91 ? 0.769 9.747 39.690 1.00 85.56 91 GLY A CA 1
ATOM 720 C C . GLY A 1 91 ? 2.109 9.341 39.061 1.00 85.56 91 GLY A C 1
ATOM 721 O O . GLY A 1 91 ? 3.102 9.305 39.775 1.00 85.56 91 GLY A O 1
ATOM 722 N N . LEU A 1 92 ? 2.186 9.101 37.745 1.00 84.06 92 LEU A N 1
ATOM 723 C CA . LEU A 1 92 ? 3.427 8.669 37.073 1.00 84.06 92 LEU A CA 1
ATOM 724 C C . LEU A 1 92 ? 4.302 9.811 36.509 1.00 84.06 92 LEU A C 1
ATOM 726 O O . LEU A 1 92 ? 5.258 9.545 35.790 1.00 84.06 92 LEU A O 1
ATOM 730 N N . GLY A 1 93 ? 3.973 11.083 36.768 1.00 85.00 93 GLY A N 1
ATOM 731 C CA . GLY A 1 93 ? 4.732 12.241 36.252 1.00 85.00 93 GLY A CA 1
ATOM 732 C C . GLY A 1 93 ? 4.642 12.465 34.731 1.00 85.00 93 GLY A C 1
ATOM 733 O O . GLY A 1 93 ? 5.296 13.351 34.187 1.00 85.00 93 GLY A O 1
ATOM 734 N N . PHE A 1 94 ? 3.822 11.683 34.026 1.00 85.19 94 PHE A N 1
ATOM 735 C CA . PHE A 1 94 ? 3.533 11.870 32.606 1.00 85.19 94 PHE A CA 1
ATOM 736 C C . PHE A 1 94 ? 2.244 12.674 32.429 1.00 85.19 94 PHE A C 1
ATOM 738 O O . PHE A 1 94 ? 1.201 12.317 32.970 1.00 85.19 94 PHE A O 1
ATOM 745 N N . HIS A 1 95 ? 2.309 13.738 31.628 1.00 83.44 95 HIS A N 1
ATOM 746 C CA . HIS A 1 95 ? 1.193 14.680 31.451 1.00 83.44 95 HIS A CA 1
ATOM 747 C C . HIS A 1 95 ? 0.688 14.784 30.008 1.00 83.44 95 HIS A C 1
ATOM 749 O O . HIS A 1 95 ? -0.271 15.502 29.744 1.00 83.44 95 HIS A O 1
ATOM 755 N N . ARG A 1 96 ? 1.337 14.101 29.056 1.00 88.00 96 ARG A 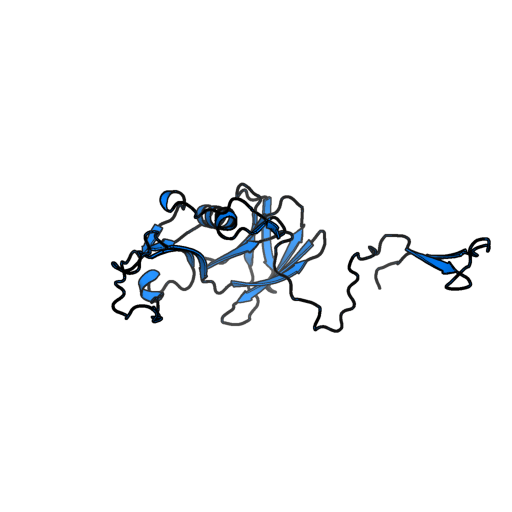N 1
ATOM 756 C CA . ARG A 1 96 ? 0.965 14.143 27.637 1.00 88.00 96 ARG A CA 1
ATOM 757 C C . ARG A 1 96 ? 0.306 12.842 27.212 1.00 88.00 96 ARG A C 1
ATOM 759 O O . ARG A 1 96 ? 0.871 11.772 27.437 1.00 88.00 96 ARG A O 1
ATOM 766 N N . ASN A 1 97 ? -0.827 12.961 26.526 1.00 90.75 97 ASN A N 1
ATOM 767 C CA . ASN A 1 97 ? -1.449 11.835 25.844 1.00 90.75 97 ASN A CA 1
ATOM 768 C C . ASN A 1 97 ? -0.510 11.295 24.764 1.00 90.75 97 ASN A C 1
ATOM 770 O O . ASN A 1 97 ? 0.243 12.036 24.122 1.00 90.75 97 ASN A O 1
ATOM 774 N N . ARG A 1 98 ? -0.552 9.979 24.576 1.00 91.38 98 ARG A N 1
ATOM 775 C CA . ARG A 1 98 ? 0.129 9.296 23.479 1.00 91.38 98 ARG A CA 1
ATOM 776 C C . ARG A 1 98 ? -0.898 8.951 22.419 1.00 91.38 98 ARG A C 1
ATOM 778 O O . ARG A 1 98 ? -2.003 8.536 22.739 1.00 91.38 98 ARG A O 1
ATOM 785 N N . LEU A 1 99 ? -0.519 9.125 21.164 1.00 93.56 99 LEU A N 1
ATOM 786 C CA . LEU A 1 99 ? -1.371 8.838 20.027 1.00 93.56 99 LEU A CA 1
ATOM 787 C C . LEU A 1 99 ? -0.614 7.921 19.081 1.00 93.56 99 LEU A C 1
ATOM 789 O O . LEU A 1 99 ? 0.547 8.175 18.759 1.00 93.56 99 LEU A O 1
ATOM 793 N N . THR A 1 100 ? -1.292 6.880 18.626 1.00 94.56 100 THR A N 1
ATOM 794 C CA . THR A 1 100 ? -0.824 6.021 17.548 1.00 94.56 100 THR A CA 1
ATOM 795 C C . THR A 1 100 ? -1.906 5.924 16.489 1.00 94.56 100 THR A C 1
ATOM 797 O O . THR A 1 100 ? -3.085 5.746 16.801 1.00 94.56 100 THR A O 1
ATOM 800 N N . GLN A 1 101 ? -1.507 6.084 15.233 1.00 95.56 101 GLN A N 1
ATOM 801 C CA . GLN A 1 101 ? -2.382 5.966 14.076 1.00 95.56 101 GLN A CA 1
ATOM 802 C C . GLN A 1 101 ? -1.796 4.963 13.095 1.00 95.56 101 GLN A C 1
ATOM 804 O O . GLN A 1 101 ? -0.578 4.844 13.000 1.00 95.56 101 GLN A O 1
ATOM 809 N N . PHE A 1 102 ? -2.655 4.242 12.385 1.00 95.31 102 PHE A N 1
ATOM 810 C CA . PHE A 1 102 ? -2.232 3.389 11.282 1.00 95.31 102 PHE A CA 1
ATOM 811 C C . PHE A 1 102 ? -3.354 3.164 10.276 1.00 95.31 102 PHE A C 1
ATOM 813 O O . PHE A 1 102 ? -4.540 3.182 10.618 1.00 95.31 102 PHE A O 1
ATOM 820 N N . PHE A 1 103 ? -2.950 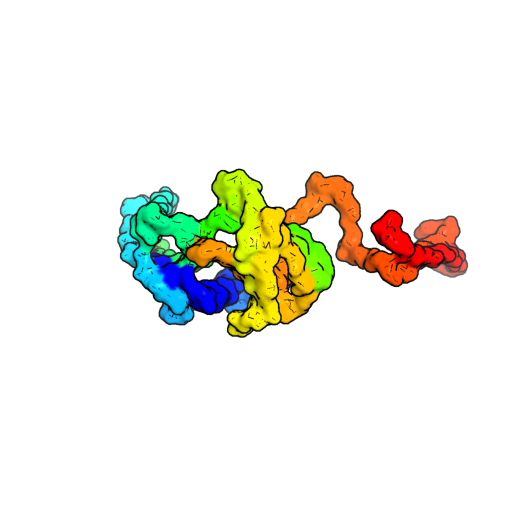2.956 9.025 1.00 95.44 103 PHE A N 1
ATOM 821 C CA . PHE A 1 103 ? -3.822 2.519 7.946 1.00 95.44 103 PHE A CA 1
ATOM 822 C C . PHE A 1 103 ? -3.750 0.993 7.852 1.00 95.44 103 PHE A C 1
ATOM 824 O O . PHE A 1 103 ? -2.675 0.436 7.632 1.00 95.44 103 PHE A O 1
ATOM 831 N N . LEU A 1 104 ? -4.877 0.318 8.057 1.00 95.19 104 LEU A N 1
ATOM 832 C CA . LEU A 1 104 ? -4.985 -1.137 8.035 1.00 95.19 104 LEU A CA 1
ATOM 833 C C . LEU A 1 104 ? -5.783 -1.573 6.804 1.00 95.19 104 LEU A C 1
ATOM 835 O O 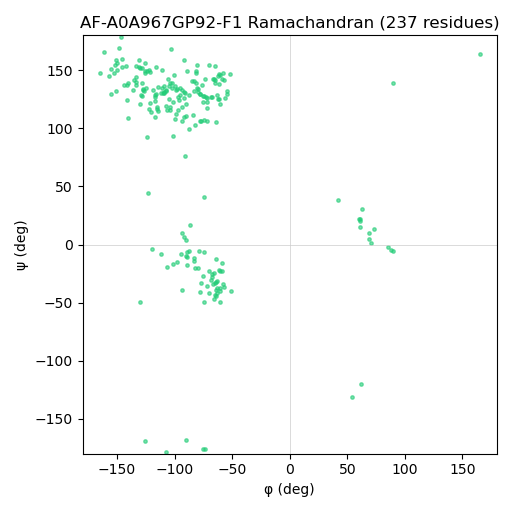. LEU A 1 104 ? -6.830 -1.004 6.503 1.00 95.19 104 LEU A O 1
ATOM 839 N N . GLN A 1 105 ? -5.277 -2.588 6.108 1.00 95.56 105 GLN A N 1
ATOM 840 C CA . GLN A 1 105 ? -5.891 -3.159 4.913 1.00 95.56 105 GLN A CA 1
ATOM 841 C C . GLN A 1 105 ? -6.133 -4.639 5.167 1.00 95.56 105 GLN A C 1
ATOM 843 O O . GLN A 1 105 ? -5.184 -5.385 5.404 1.00 95.56 105 GLN A O 1
ATOM 848 N N . LEU A 1 106 ? -7.398 -5.036 5.158 1.00 94.81 106 LEU A N 1
ATOM 849 C CA . LEU A 1 106 ? -7.824 -6.427 5.206 1.00 94.81 106 LEU A CA 1
ATOM 850 C C . LEU A 1 106 ? -8.323 -6.772 3.810 1.00 94.81 106 LEU A C 1
ATOM 852 O O . LEU A 1 106 ? -9.268 -6.146 3.332 1.00 94.81 106 LEU A O 1
ATOM 856 N N . SER A 1 107 ? -7.639 -7.692 3.144 1.00 95.81 107 SER A N 1
ATOM 857 C CA . SER A 1 107 ? -7.866 -8.009 1.740 1.00 95.81 107 SER A CA 1
ATOM 858 C C . SER A 1 107 ? -7.375 -9.423 1.451 1.00 95.81 107 SER A C 1
ATOM 860 O O . SER A 1 107 ? -6.366 -9.845 2.020 1.00 95.81 107 SER A O 1
ATOM 862 N N . ASP A 1 108 ? -8.072 -10.130 0.565 1.00 96.62 108 ASP A N 1
ATOM 863 C CA . ASP A 1 108 ? -7.579 -11.365 -0.045 1.00 96.62 108 ASP A CA 1
ATOM 864 C C . ASP A 1 108 ? -6.672 -11.066 -1.252 1.00 96.62 108 ASP A C 1
ATOM 866 O O . ASP A 1 108 ? -5.924 -11.924 -1.711 1.00 96.62 108 ASP A O 1
ATOM 870 N N . ILE A 1 109 ? -6.675 -9.837 -1.775 1.00 98.25 109 ILE A N 1
ATOM 871 C CA . ILE A 1 109 ? -5.842 -9.465 -2.920 1.00 98.25 109 ILE A CA 1
ATOM 872 C C . ILE A 1 109 ? -4.367 -9.385 -2.501 1.00 98.25 109 ILE A C 1
ATOM 874 O O . ILE A 1 109 ? -3.907 -8.419 -1.891 1.00 98.25 109 ILE A O 1
ATOM 878 N N . GLY A 1 110 ? -3.596 -10.384 -2.917 1.00 97.38 110 GLY A N 1
ATOM 879 C CA . GLY A 1 110 ? -2.141 -10.369 -2.936 1.00 97.38 110 GLY A CA 1
ATOM 880 C C . GLY A 1 110 ? -1.612 -9.679 -4.192 1.00 97.38 110 GLY A C 1
ATOM 881 O O . GLY A 1 110 ? -2.138 -9.854 -5.293 1.00 97.38 110 GLY A O 1
ATOM 882 N N . LEU A 1 111 ? -0.540 -8.901 -4.040 1.00 96.44 111 LEU A N 1
ATOM 883 C CA . LEU A 1 111 ? 0.119 -8.193 -5.136 1.00 96.44 111 LEU A CA 1
ATOM 884 C C . LEU A 1 111 ? 1.622 -8.486 -5.119 1.00 96.44 111 LEU A C 1
ATOM 886 O O . LEU A 1 111 ? 2.296 -8.287 -4.111 1.00 96.44 111 LEU A O 1
ATOM 890 N N . ALA A 1 112 ? 2.152 -8.913 -6.260 1.00 96.12 112 ALA A N 1
ATOM 891 C CA . ALA A 1 112 ? 3.580 -8.991 -6.535 1.00 96.12 112 ALA A CA 1
ATOM 892 C C . ALA A 1 112 ? 3.910 -8.141 -7.763 1.00 96.12 112 ALA A C 1
ATOM 894 O O . ALA A 1 112 ? 3.098 -7.996 -8.679 1.00 96.12 112 ALA A O 1
ATOM 895 N N . TRP A 1 113 ? 5.110 -7.570 -7.796 1.00 95.12 113 TRP A N 1
ATOM 896 C CA . TRP A 1 113 ? 5.497 -6.660 -8.866 1.00 95.12 113 TRP A CA 1
ATOM 897 C C . TRP A 1 113 ? 6.949 -6.817 -9.287 1.00 95.12 113 TRP A C 1
ATOM 899 O O . TRP A 1 113 ? 7.828 -7.188 -8.508 1.00 95.12 113 TRP A O 1
ATOM 909 N N . LYS A 1 114 ? 7.197 -6.461 -10.545 1.00 92.81 114 LYS A N 1
ATOM 910 C CA . LYS A 1 114 ? 8.523 -6.192 -11.087 1.00 92.81 114 LYS A CA 1
ATOM 911 C C . LYS A 1 114 ? 8.481 -4.850 -11.799 1.00 92.81 114 LYS A C 1
ATOM 913 O O . LYS A 1 114 ? 7.619 -4.616 -12.643 1.00 92.81 114 LYS A O 1
ATOM 918 N N . LEU A 1 115 ? 9.417 -3.979 -11.453 1.00 89.56 115 LEU A N 1
ATOM 919 C CA . LEU A 1 115 ? 9.465 -2.618 -11.963 1.00 89.56 115 LEU A CA 1
ATOM 920 C C . LEU A 1 115 ? 10.641 -2.461 -12.928 1.00 89.56 115 LEU A C 1
ATOM 922 O O . LEU A 1 115 ? 11.745 -2.927 -12.647 1.00 89.56 115 LEU A O 1
ATOM 926 N N . THR A 1 116 ? 10.395 -1.789 -14.045 1.00 86.00 116 THR A N 1
ATOM 927 C CA . THR A 1 116 ? 11.412 -1.123 -14.865 1.00 86.00 116 THR A CA 1
ATOM 928 C C . THR A 1 116 ? 11.269 0.392 -14.686 1.00 86.00 116 THR A C 1
ATOM 930 O O . THR A 1 116 ? 10.434 0.860 -13.898 1.00 86.00 116 THR A O 1
ATOM 933 N N . GLU A 1 117 ? 12.094 1.167 -15.390 1.00 81.06 117 GLU A N 1
ATOM 934 C CA . GLU A 1 117 ? 11.979 2.631 -15.404 1.00 81.06 117 GLU A CA 1
ATOM 935 C C . GLU A 1 117 ? 10.617 3.091 -15.944 1.00 81.06 117 GLU A C 1
ATOM 937 O O . GLU A 1 117 ? 10.003 3.993 -15.383 1.00 81.06 117 GLU A O 1
ATOM 942 N N . ASP A 1 118 ? 10.113 2.421 -16.979 1.00 89.25 118 ASP A N 1
ATOM 943 C CA . ASP A 1 118 ? 8.939 2.832 -17.751 1.00 89.25 118 ASP A CA 1
ATOM 944 C C . ASP A 1 118 ? 7.718 1.919 -17.581 1.00 89.25 118 ASP A C 1
ATOM 946 O O . ASP A 1 118 ? 6.641 2.250 -18.069 1.00 89.25 118 ASP A O 1
ATOM 950 N N . THR A 1 119 ? 7.850 0.774 -16.906 1.00 92.69 119 THR A N 1
ATOM 951 C CA . THR A 1 119 ? 6.804 -0.253 -16.852 1.00 92.69 119 THR A CA 1
ATOM 952 C C . THR A 1 119 ? 6.715 -0.894 -15.469 1.00 92.69 119 THR A C 1
ATOM 954 O O . THR A 1 119 ? 7.712 -1.249 -14.842 1.00 92.69 119 THR A O 1
ATOM 957 N N . ALA A 1 120 ? 5.491 -1.095 -14.989 1.00 94.75 120 ALA A N 1
ATOM 958 C CA . ALA A 1 120 ? 5.175 -1.967 -13.870 1.00 94.75 120 ALA A CA 1
ATOM 959 C C . ALA A 1 120 ? 4.563 -3.256 -14.420 1.00 94.75 120 ALA A C 1
ATOM 961 O O . ALA A 1 120 ? 3.510 -3.232 -15.060 1.00 94.75 120 ALA A O 1
ATOM 962 N N . PHE A 1 121 ? 5.223 -4.384 -14.173 1.00 96.88 121 PHE A N 1
ATOM 963 C CA . PHE A 1 121 ? 4.627 -5.704 -14.317 1.00 96.88 121 PHE A CA 1
ATOM 964 C C . PHE A 1 121 ? 4.008 -6.089 -12.979 1.00 96.88 121 PHE A C 1
ATOM 966 O O . PHE A 1 121 ? 4.718 -6.155 -11.974 1.00 96.88 121 PHE A O 1
ATOM 973 N N . LEU A 1 122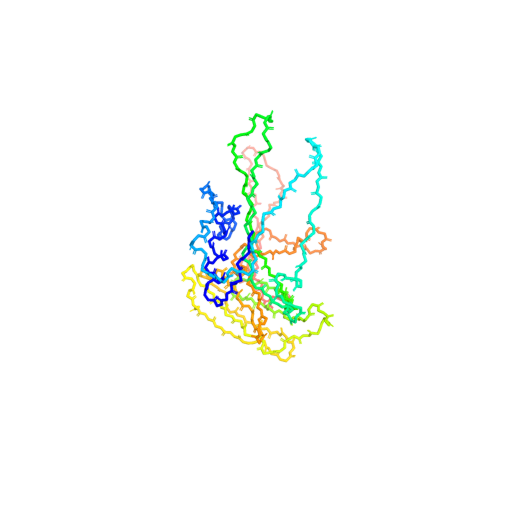 ? 2.705 -6.343 -12.970 1.00 97.62 122 LEU A N 1
ATOM 974 C CA . LEU A 1 122 ? 1.933 -6.644 -11.773 1.00 97.62 122 LEU A CA 1
ATOM 975 C C . LEU A 1 122 ? 1.332 -8.041 -11.898 1.00 97.62 122 LEU A C 1
ATOM 977 O O . LEU A 1 122 ? 0.756 -8.375 -12.933 1.00 97.62 122 LEU A O 1
ATOM 981 N N . TYR A 1 123 ? 1.461 -8.831 -10.840 1.00 98.31 123 TYR A N 1
ATOM 982 C CA . TYR A 1 123 ? 0.830 -10.134 -10.684 1.00 98.31 123 TYR A CA 1
ATOM 983 C C . TYR A 1 123 ? -0.045 -10.110 -9.435 1.00 98.31 123 TYR A C 1
ATOM 985 O O . TYR A 1 123 ? 0.442 -9.811 -8.342 1.00 98.31 123 TYR A O 1
ATOM 993 N N . LEU A 1 124 ? -1.332 -10.386 -9.611 1.00 98.50 124 LEU A N 1
ATOM 994 C CA . LEU A 1 124 ? -2.325 -10.398 -8.553 1.00 98.50 124 LEU A CA 1
ATOM 995 C C . LEU A 1 124 ? -2.855 -11.809 -8.354 1.00 98.50 124 LEU A C 1
ATOM 997 O O . LEU A 1 124 ? -3.172 -12.514 -9.314 1.00 98.50 124 LEU A O 1
ATOM 1001 N N . TYR A 1 125 ? -2.961 -12.196 -7.092 1.00 98.56 125 TYR A N 1
ATOM 1002 C CA . TYR A 1 125 ? -3.359 -13.530 -6.668 1.00 98.56 125 TYR A CA 1
ATOM 1003 C C . TYR A 1 125 ? -4.176 -13.453 -5.378 1.00 98.56 125 TYR A C 1
ATOM 1005 O O . TYR A 1 125 ? -4.120 -12.456 -4.667 1.00 98.56 125 TYR A O 1
ATOM 1013 N N . SER A 1 126 ? -4.947 -14.493 -5.088 1.00 98.12 126 SER A N 1
ATOM 1014 C CA . SER A 1 126 ? -5.680 -14.635 -3.828 1.00 98.12 126 SER A CA 1
ATOM 1015 C C . SER A 1 126 ? -4.716 -15.078 -2.727 1.00 98.12 126 SER A C 1
ATOM 1017 O O . SER A 1 126 ? -3.959 -16.032 -2.918 1.00 98.12 126 SER A O 1
ATOM 1019 N N . CYS A 1 127 ? -4.713 -14.394 -1.587 1.00 97.12 127 CYS A N 1
ATOM 1020 C CA . CYS A 1 127 ? 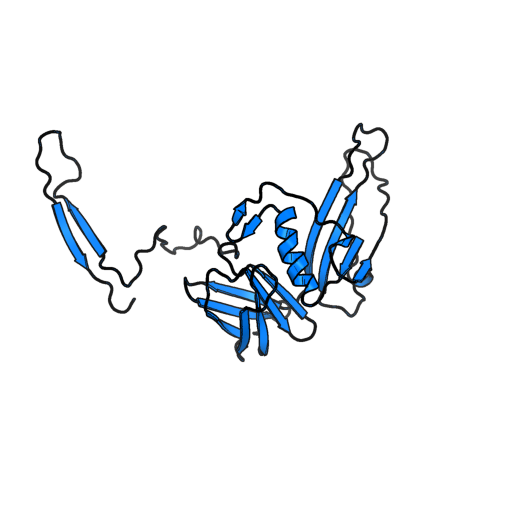-3.908 -14.752 -0.420 1.00 97.12 127 CYS A CA 1
ATOM 1021 C C . CYS A 1 127 ? -4.389 -16.058 0.222 1.00 97.12 127 CYS A C 1
ATOM 1023 O O . CYS A 1 127 ? -3.571 -16.788 0.777 1.00 97.12 127 CYS A O 1
ATOM 1025 N N . ASP A 1 128 ? -5.683 -16.355 0.123 1.00 95.81 128 ASP A N 1
ATOM 1026 C CA . ASP A 1 128 ? -6.304 -17.577 0.631 1.00 95.81 128 ASP A CA 1
ATOM 1027 C C . ASP A 1 128 ? -5.968 -18.795 -0.243 1.00 95.81 128 ASP A C 1
ATOM 1029 O O . ASP A 1 128 ? -5.503 -19.824 0.246 1.00 95.81 128 ASP A O 1
ATOM 1033 N N . THR A 1 129 ? -6.136 -18.674 -1.564 1.00 97.44 129 THR A N 1
ATOM 1034 C CA . THR A 1 129 ? -6.022 -19.826 -2.483 1.00 97.44 129 THR A CA 1
ATOM 1035 C C . THR A 1 129 ? -4.698 -19.906 -3.244 1.00 97.44 129 THR A C 1
ATOM 1037 O O . THR A 1 129 ? -4.386 -20.937 -3.846 1.00 97.44 129 THR A O 1
ATOM 1040 N N . GLY A 1 130 ? -3.930 -18.816 -3.290 1.00 97.62 130 GLY A N 1
ATOM 1041 C CA . GLY A 1 130 ? -2.724 -18.678 -4.113 1.00 97.62 130 GLY A CA 1
ATOM 1042 C C . GLY A 1 130 ? -2.982 -18.581 -5.624 1.00 97.62 130 GLY A C 1
ATOM 1043 O O . GLY A 1 130 ? -2.026 -18.495 -6.398 1.00 97.62 130 GLY A O 1
ATOM 1044 N N . GLN A 1 131 ? -4.244 -18.606 -6.065 1.00 98.44 131 GLN A N 1
ATOM 1045 C CA . GLN A 1 131 ? -4.610 -18.611 -7.484 1.00 98.44 131 GLN A CA 1
ATOM 1046 C C . GLN A 1 131 ? -4.568 -17.204 -8.096 1.00 98.44 131 GLN A C 1
ATOM 1048 O O . GLN A 1 131 ? -4.846 -16.226 -7.395 1.00 98.44 131 GLN A O 1
ATOM 1053 N N . PRO A 1 132 ? -4.257 -17.076 -9.399 1.00 98.56 132 PRO A N 1
ATOM 1054 C CA . PRO A 1 132 ? -4.268 -15.791 -10.089 1.00 98.56 132 PRO A CA 1
ATOM 1055 C C . PRO A 1 132 ? -5.663 -15.153 -10.091 1.00 98.56 132 PRO A C 1
ATOM 1057 O O . PRO A 1 132 ? -6.666 -15.816 -10.357 1.00 98.56 132 PRO A O 1
ATOM 1060 N N . LEU A 1 133 ? -5.722 -13.841 -9.852 1.00 98.62 133 LEU A N 1
ATOM 1061 C CA . LEU A 1 133 ? -6.973 -13.078 -9.838 1.00 98.62 133 LEU A CA 1
ATOM 1062 C C . LEU A 1 133 ? -7.179 -12.324 -11.152 1.00 98.62 133 LEU A C 1
ATOM 1064 O O . LEU A 1 133 ? -6.523 -11.315 -11.422 1.00 98.62 133 LEU A O 1
ATOM 1068 N N . ALA A 1 134 ? -8.132 -12.785 -11.958 1.00 98.38 134 ALA A N 1
ATOM 1069 C CA . ALA A 1 134 ? -8.521 -12.130 -13.203 1.00 98.38 134 ALA A CA 1
ATOM 1070 C C . ALA A 1 134 ? -9.475 -10.945 -12.981 1.00 98.38 134 ALA A C 1
ATOM 1072 O O . ALA A 1 134 ? -10.252 -10.924 -12.028 1.00 98.38 134 ALA A O 1
ATOM 1073 N N . ASN A 1 135 ? -9.472 -9.989 -13.916 1.00 98.31 135 ASN A N 1
ATOM 1074 C CA . ASN A 1 135 ? -10.373 -8.831 -13.956 1.00 98.31 135 ASN A CA 1
ATOM 1075 C C . ASN A 1 135 ? -10.294 -7.868 -12.758 1.00 98.31 135 ASN A C 1
ATOM 1077 O O . ASN A 1 135 ? -11.171 -7.005 -12.624 1.00 98.31 135 ASN A O 1
ATOM 1081 N N . VAL A 1 136 ? -9.246 -7.954 -11.935 1.00 98.62 136 VAL A N 1
ATOM 1082 C CA . VAL A 1 136 ? -8.993 -6.989 -10.858 1.00 98.62 136 VAL A CA 1
ATOM 1083 C C . VAL A 1 136 ? -8.780 -5.619 -11.487 1.00 98.62 136 VAL A C 1
ATOM 1085 O O . VAL A 1 136 ? -7.936 -5.471 -12.373 1.00 98.62 136 VAL A O 1
ATOM 1088 N N . GLN A 1 137 ? -9.560 -4.630 -11.055 1.00 98.31 137 GLN A N 1
ATOM 1089 C CA . GLN A 1 137 ? -9.410 -3.252 -11.501 1.00 98.31 137 GLN A CA 1
ATOM 1090 C C . GLN A 1 137 ? -8.176 -2.650 -10.840 1.00 98.31 137 GLN A C 1
ATOM 1092 O O . GLN A 1 137 ? -8.029 -2.704 -9.623 1.00 98.31 137 GLN A O 1
ATOM 1097 N N . LEU A 1 138 ? -7.301 -2.074 -11.651 1.00 98.12 138 LEU A N 1
ATOM 1098 C CA . LEU A 1 138 ? -6.078 -1.420 -11.225 1.00 98.12 138 LEU A CA 1
ATOM 1099 C C . LEU A 1 138 ? -6.170 0.046 -11.610 1.00 98.12 138 LEU A C 1
ATOM 1101 O O . LEU A 1 138 ? -6.101 0.358 -12.794 1.00 98.12 138 LEU A O 1
ATOM 1105 N N . ASP A 1 139 ? -6.305 0.927 -10.627 1.00 97.44 139 ASP A N 1
ATOM 1106 C CA . ASP A 1 139 ? -6.370 2.373 -10.830 1.00 97.44 139 ASP A CA 1
ATOM 1107 C C . ASP A 1 139 ? -5.115 3.031 -10.258 1.00 97.44 139 ASP A C 1
ATOM 1109 O O . ASP A 1 139 ? -4.728 2.773 -9.116 1.00 97.44 139 ASP A O 1
ATOM 1113 N N . VAL A 1 140 ? -4.476 3.883 -11.051 1.00 96.94 140 VAL A N 1
ATOM 1114 C CA . VAL A 1 140 ? -3.274 4.624 -10.665 1.00 96.94 140 VAL A CA 1
ATOM 1115 C C . VAL A 1 140 ? -3.640 6.069 -10.386 1.00 96.94 140 VAL A C 1
ATOM 1117 O O . VAL A 1 140 ? -4.355 6.691 -11.172 1.00 96.94 140 VAL A O 1
ATOM 1120 N N . PHE A 1 141 ? -3.099 6.610 -9.300 1.00 96.19 141 PHE A N 1
ATOM 1121 C CA . PHE A 1 141 ? -3.417 7.943 -8.813 1.00 96.19 141 PHE A CA 1
ATOM 1122 C C . PHE A 1 141 ? -2.181 8.822 -8.660 1.00 96.19 141 PHE A C 1
ATOM 1124 O O . PHE A 1 141 ? -1.091 8.324 -8.360 1.00 96.19 141 PHE A O 1
ATOM 1131 N N . GLY A 1 142 ? -2.380 10.126 -8.856 1.00 93.50 142 GLY A N 1
ATOM 1132 C CA . GLY A 1 142 ? -1.404 11.173 -8.554 1.00 93.50 142 GLY A CA 1
ATOM 1133 C C . GLY A 1 142 ? -1.529 11.713 -7.125 1.00 93.50 142 GLY A C 1
ATOM 1134 O O . GLY A 1 142 ? -2.247 11.154 -6.296 1.00 93.50 142 GLY A O 1
ATOM 1135 N N . GLU A 1 143 ? -0.842 12.822 -6.842 1.00 88.81 143 GLU A N 1
ATOM 1136 C CA . GLU A 1 143 ? -0.806 13.449 -5.506 1.00 88.81 143 GLU A CA 1
ATOM 1137 C C . GLU A 1 143 ? -2.195 13.896 -5.024 1.00 88.81 143 GLU A C 1
ATOM 1139 O O . GLU A 1 143 ? -2.538 13.698 -3.865 1.00 88.81 143 GLU A O 1
ATOM 1144 N N . ASP A 1 144 ? -3.039 14.396 -5.929 1.00 88.19 144 ASP A N 1
ATOM 1145 C CA . ASP A 1 144 ? -4.357 14.957 -5.595 1.00 88.19 144 ASP A CA 1
ATOM 1146 C C . ASP A 1 144 ? -5.484 13.911 -5.537 1.00 88.19 144 ASP A C 1
ATOM 1148 O O . ASP A 1 144 ? -6.665 14.256 -5.607 1.00 88.19 144 ASP A O 1
ATOM 1152 N N . ALA A 1 145 ? -5.133 12.623 -5.447 1.00 89.19 145 ALA A N 1
ATOM 1153 C CA . ALA A 1 145 ? -6.069 11.493 -5.500 1.00 89.19 145 ALA A CA 1
ATOM 1154 C C . ALA A 1 145 ? -6.864 11.402 -6.822 1.00 89.19 145 ALA A C 1
ATOM 1156 O O . ALA A 1 145 ? -7.894 10.731 -6.904 1.00 89.19 145 ALA A O 1
ATOM 1157 N N . THR A 1 146 ? -6.365 12.043 -7.880 1.00 88.38 146 THR A N 1
ATOM 1158 C CA . THR A 1 146 ? -6.927 11.995 -9.232 1.00 88.38 146 THR A CA 1
ATOM 1159 C C . THR A 1 146 ? -6.484 10.729 -9.958 1.00 88.38 146 THR A C 1
ATOM 1161 O O . THR A 1 146 ? -5.327 10.316 -9.856 1.00 88.38 146 THR A O 1
ATOM 1164 N N . VAL A 1 147 ? -7.404 10.095 -10.692 1.00 93.88 147 VAL A N 1
ATOM 1165 C CA . VAL A 1 147 ? -7.090 8.918 -11.517 1.00 93.88 147 VAL A CA 1
ATOM 1166 C C . VAL A 1 147 ? -6.264 9.367 -12.721 1.00 93.88 147 VAL A C 1
ATOM 1168 O O . VAL A 1 147 ? -6.716 10.193 -13.509 1.00 93.88 147 VAL A O 1
ATOM 1171 N N . LEU A 1 148 ? -5.071 8.798 -12.875 1.00 95.62 148 LEU A N 1
ATOM 1172 C CA . LEU A 1 148 ? -4.178 9.045 -14.010 1.00 95.62 148 LEU A CA 1
ATOM 1173 C C . LEU A 1 148 ? -4.374 8.011 -15.119 1.00 95.62 148 LEU A C 1
ATOM 1175 O O . LEU A 1 148 ? -4.324 8.335 -16.301 1.00 95.62 148 LEU A O 1
ATOM 1179 N N . GLN A 1 149 ? -4.575 6.750 -14.739 1.00 95.88 149 GLN A N 1
ATOM 1180 C CA . GLN A 1 149 ? -4.819 5.647 -15.664 1.00 95.88 149 GLN A CA 1
ATOM 1181 C C . GLN A 1 149 ? -5.447 4.466 -14.928 1.00 95.88 149 GLN A C 1
ATOM 1183 O O . GLN A 1 149 ? -5.379 4.381 -13.700 1.00 95.88 149 GLN A O 1
ATOM 1188 N N . GLY A 1 150 ? -5.989 3.520 -15.688 1.00 95.69 150 GLY A N 1
ATOM 1189 C CA . GLY A 1 150 ? -6.419 2.248 -15.139 1.00 95.69 150 GLY A CA 1
ATOM 1190 C C . GLY A 1 150 ? -6.315 1.105 -16.138 1.00 95.69 150 GLY A C 1
ATOM 1191 O O . GLY A 1 150 ? -6.313 1.311 -17.351 1.00 95.69 150 GLY A O 1
ATOM 1192 N N . THR A 1 151 ? -6.215 -0.111 -15.616 1.00 97.38 151 THR A N 1
ATOM 1193 C CA . THR A 1 151 ? -6.220 -1.349 -16.399 1.00 97.38 151 THR A CA 1
ATOM 1194 C C . THR A 1 151 ? -6.897 -2.470 -15.616 1.00 97.38 151 THR A C 1
ATOM 1196 O O . THR A 1 151 ? -7.316 -2.281 -14.475 1.00 97.38 151 THR A O 1
ATOM 1199 N N . ARG A 1 152 ? -7.005 -3.652 -16.221 1.00 98.44 152 ARG A N 1
ATOM 1200 C CA . ARG A 1 152 ? -7.461 -4.865 -15.542 1.00 98.44 152 ARG A CA 1
ATOM 1201 C C . ARG A 1 152 ? -6.459 -5.989 -15.700 1.00 98.44 152 ARG A C 1
ATOM 1203 O O . ARG A 1 152 ? -5.772 -6.074 -16.719 1.00 98.44 152 ARG A O 1
ATOM 1210 N N . THR A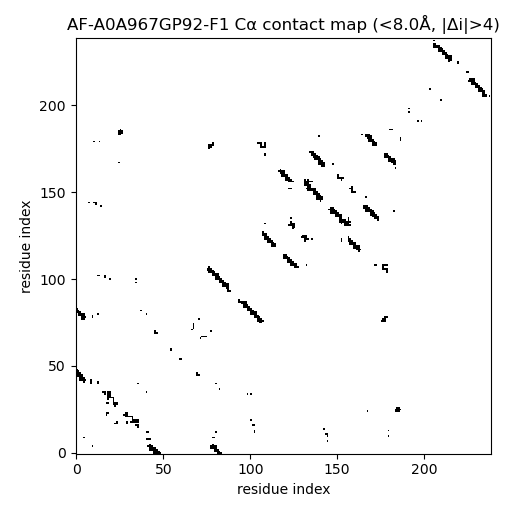 1 153 ? -6.397 -6.866 -14.706 1.00 98.69 153 THR A N 1
ATOM 1211 C CA . THR A 1 153 ? -5.641 -8.112 -14.839 1.00 98.69 153 THR A CA 1
ATOM 1212 C C . THR A 1 153 ? -6.286 -9.032 -15.868 1.00 98.69 153 THR A C 1
ATOM 1214 O O . THR A 1 153 ? -7.511 -9.127 -15.977 1.00 98.69 153 THR A O 1
ATOM 1217 N N . ASN A 1 154 ? -5.449 -9.721 -16.637 1.00 98.44 154 ASN A N 1
ATOM 1218 C CA . ASN A 1 154 ? -5.887 -10.764 -17.555 1.00 98.44 154 ASN A CA 1
ATOM 1219 C C . ASN A 1 154 ? -6.253 -12.056 -16.792 1.00 98.44 154 ASN A C 1
ATOM 1221 O O . ASN A 1 154 ? -6.206 -12.111 -15.565 1.00 98.44 154 ASN A O 1
ATOM 1225 N N . ARG A 1 155 ? -6.587 -13.124 -17.528 1.00 98.12 155 ARG A N 1
ATOM 1226 C CA . ARG A 1 155 ? -6.937 -14.435 -16.950 1.00 98.12 155 ARG A CA 1
ATOM 1227 C C . ARG A 1 155 ? -5.837 -15.067 -16.083 1.00 98.12 155 ARG A C 1
ATOM 1229 O O . ARG A 1 155 ? -6.145 -15.893 -15.238 1.00 98.12 155 ARG A O 1
ATOM 1236 N N . ASP A 1 156 ? -4.586 -14.666 -16.296 1.00 98.25 156 ASP A N 1
ATOM 1237 C CA . ASP A 1 156 ? -3.412 -15.172 -15.584 1.00 98.25 156 ASP A CA 1
ATOM 1238 C C . ASP A 1 156 ? -3.065 -14.297 -14.366 1.00 98.25 156 ASP A C 1
ATOM 1240 O O . ASP A 1 156 ? -1.990 -14.436 -13.789 1.00 98.25 156 ASP A O 1
ATOM 1244 N N . GLY A 1 157 ? -3.936 -13.352 -13.988 1.00 98.31 157 GLY A N 1
ATOM 1245 C CA . GLY A 1 157 ? -3.700 -12.432 -12.874 1.00 98.31 157 GLY A CA 1
ATOM 1246 C C . GLY A 1 157 ? -2.673 -11.343 -13.174 1.00 98.31 157 GLY A C 1
ATOM 1247 O O . GLY A 1 157 ? -2.205 -10.662 -12.267 1.00 98.31 157 GLY A O 1
ATOM 1248 N N . VAL A 1 158 ? -2.304 -11.157 -14.443 1.00 98.56 158 VAL A N 1
ATOM 1249 C CA . VAL A 1 158 ? -1.227 -10.252 -14.848 1.00 98.56 158 VAL A CA 1
ATOM 1250 C C . VAL A 1 158 ? -1.779 -8.964 -15.438 1.00 98.56 158 VAL A C 1
ATOM 1252 O O . VAL A 1 158 ? -2.692 -8.976 -16.265 1.00 98.56 158 VAL A O 1
ATOM 1255 N N . ALA A 1 159 ? -1.151 -7.850 -15.079 1.00 98.31 159 ALA A N 1
ATOM 1256 C CA . ALA A 1 159 ? -1.321 -6.568 -15.741 1.00 98.31 159 ALA A CA 1
ATOM 1257 C C . ALA A 1 159 ? 0.032 -5.898 -16.003 1.00 98.31 159 ALA A C 1
ATOM 1259 O O . ALA A 1 159 ? 1.022 -6.126 -15.303 1.00 98.31 159 ALA A O 1
ATOM 1260 N N . ARG A 1 160 ? 0.067 -5.045 -17.027 1.00 97.25 160 ARG A N 1
ATOM 1261 C CA . ARG A 1 160 ? 1.203 -4.169 -17.318 1.00 97.25 160 ARG A CA 1
ATOM 1262 C C . ARG A 1 160 ? 0.716 -2.735 -17.395 1.00 97.25 160 ARG A C 1
ATOM 1264 O O . ARG A 1 160 ? -0.307 -2.475 -18.024 1.00 97.25 160 ARG A O 1
ATOM 1271 N N . LEU A 1 161 ? 1.455 -1.834 -16.764 1.00 95.38 161 LEU A N 1
ATOM 1272 C CA . LEU A 1 161 ? 1.135 -0.411 -16.707 1.00 95.38 161 LEU A CA 1
ATOM 1273 C C . LEU A 1 161 ? 2.384 0.414 -17.023 1.00 95.38 161 LEU A C 1
ATOM 1275 O O . LEU A 1 161 ? 3.449 0.093 -16.488 1.00 95.38 161 LEU A O 1
ATOM 1279 N N . PRO A 1 162 ? 2.284 1.477 -17.836 1.00 94.62 162 PRO A N 1
ATOM 1280 C CA . PRO A 1 162 ? 3.368 2.436 -17.977 1.00 94.62 162 PRO A CA 1
ATOM 1281 C C . PRO A 1 162 ? 3.594 3.178 -16.655 1.00 94.62 162 PRO A C 1
ATOM 1283 O O . PRO A 1 162 ? 2.639 3.517 -15.948 1.00 94.62 162 PRO A O 1
ATOM 1286 N N . ARG A 1 163 ? 4.854 3.457 -16.329 1.00 92.44 163 ARG A N 1
ATOM 1287 C CA . ARG A 1 163 ? 5.268 4.219 -15.149 1.00 92.44 163 ARG A CA 1
ATOM 1288 C C . ARG A 1 163 ? 5.724 5.610 -15.540 1.00 92.44 163 ARG A C 1
ATOM 1290 O O . ARG A 1 163 ? 6.374 5.798 -16.563 1.00 92.44 163 ARG A O 1
ATOM 1297 N N . ASN A 1 164 ? 5.392 6.582 -14.702 1.00 90.94 164 ASN A N 1
ATOM 1298 C CA . ASN A 1 164 ? 5.884 7.945 -14.837 1.00 90.94 164 ASN A CA 1
ATOM 1299 C C . ASN A 1 164 ? 6.027 8.605 -13.456 1.00 90.94 164 ASN A C 1
ATOM 1301 O O . ASN A 1 164 ? 5.566 8.071 -12.446 1.00 90.94 164 ASN A O 1
ATOM 1305 N N . ALA A 1 165 ? 6.673 9.769 -13.422 1.00 90.19 165 ALA A N 1
ATOM 1306 C CA . ALA A 1 165 ? 7.000 10.481 -12.189 1.00 90.19 165 ALA A CA 1
ATOM 1307 C C . ALA A 1 165 ? 5.805 11.172 -11.502 1.00 90.19 165 ALA A C 1
ATOM 1309 O O . ALA A 1 165 ? 5.976 11.701 -10.406 1.00 90.19 165 ALA A O 1
ATOM 1310 N N . GLU A 1 166 ? 4.615 11.193 -12.106 1.00 92.00 166 GLU A N 1
ATOM 1311 C CA . GLU A 1 166 ? 3.398 11.791 -11.528 1.00 92.00 166 GLU A CA 1
ATOM 1312 C C . GLU A 1 166 ? 2.603 10.783 -10.687 1.00 92.00 166 GLU A C 1
ATOM 1314 O O . GLU A 1 166 ? 1.780 11.165 -9.858 1.00 92.00 166 GLU A O 1
ATOM 1319 N N . GLN A 1 167 ? 2.870 9.489 -10.867 1.00 93.44 167 GLN A N 1
ATOM 1320 C CA . GLN A 1 167 ?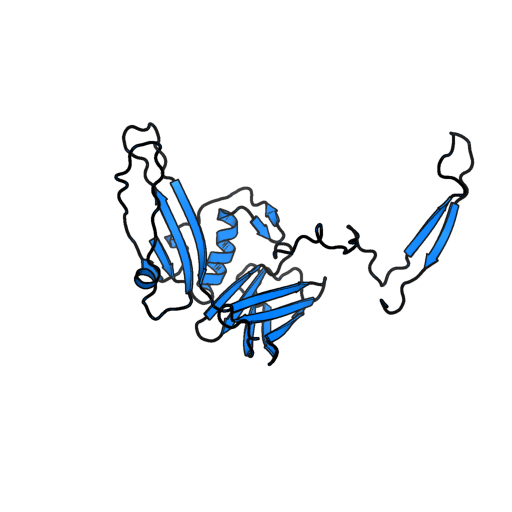 2.179 8.407 -10.172 1.00 93.44 167 GLN A CA 1
ATOM 1321 C C . GLN A 1 167 ? 2.609 8.322 -8.709 1.00 93.44 167 GLN A C 1
ATOM 1323 O O . GLN A 1 167 ? 3.776 8.522 -8.363 1.00 93.44 167 GLN A O 1
ATOM 1328 N N . ARG A 1 168 ? 1.649 8.023 -7.836 1.00 92.69 168 ARG A N 1
ATOM 1329 C CA . ARG A 1 168 ? 1.839 7.973 -6.384 1.00 92.69 168 ARG A CA 1
ATOM 1330 C C . ARG A 1 168 ? 1.308 6.693 -5.778 1.00 92.69 168 ARG A C 1
ATOM 1332 O O . ARG A 1 168 ? 2.021 6.034 -5.025 1.00 92.69 168 ARG A O 1
ATOM 1339 N N . GLN A 1 169 ? 0.077 6.324 -6.110 1.00 94.62 169 GLN A N 1
ATOM 1340 C CA . GLN A 1 169 ? -0.565 5.131 -5.571 1.00 94.62 169 GLN A CA 1
ATOM 1341 C C . GLN A 1 169 ? -1.176 4.278 -6.671 1.00 94.62 169 GLN A C 1
ATOM 1343 O O . GLN A 1 169 ? -1.594 4.776 -7.715 1.00 94.62 169 GLN A O 1
ATOM 1348 N N . LEU A 1 170 ? -1.268 2.988 -6.386 1.00 96.25 170 LEU A N 1
ATOM 1349 C CA . LEU A 1 170 ? -2.048 2.016 -7.130 1.00 96.25 170 LEU A CA 1
ATOM 1350 C C . LEU A 1 170 ? -3.121 1.463 -6.193 1.00 96.25 170 LEU A C 1
ATOM 1352 O O . LEU A 1 170 ? -2.799 0.997 -5.099 1.00 96.25 170 LEU A O 1
ATOM 1356 N N . ARG A 1 171 ? -4.376 1.473 -6.637 1.00 97.25 171 ARG A N 1
ATOM 1357 C CA . ARG A 1 171 ? -5.465 0.727 -6.006 1.00 97.25 171 ARG A CA 1
ATOM 1358 C C . ARG A 1 171 ? -5.795 -0.484 -6.861 1.00 97.25 171 ARG A C 1
ATOM 1360 O O . ARG A 1 171 ? -6.124 -0.323 -8.033 1.00 97.25 171 ARG A O 1
ATOM 1367 N N . ALA A 1 172 ? -5.765 -1.663 -6.257 1.00 97.75 172 ALA A N 1
ATOM 1368 C CA . ALA A 1 172 ? -6.358 -2.865 -6.819 1.00 97.75 172 ALA A CA 1
ATOM 1369 C C . ALA A 1 172 ? -7.729 -3.099 -6.180 1.00 97.75 172 ALA A C 1
ATOM 1371 O O . ALA A 1 172 ? -7.840 -2.997 -4.960 1.00 97.75 172 ALA A O 1
ATOM 1372 N N . SER A 1 173 ? -8.760 -3.392 -6.973 1.00 97.44 173 SER A N 1
ATOM 1373 C CA . SER A 1 173 ? -10.095 -3.715 -6.463 1.00 97.44 173 SER A CA 1
ATOM 1374 C C . SER A 1 173 ? -10.790 -4.837 -7.233 1.00 97.44 173 SER A C 1
ATOM 1376 O O . SER A 1 173 ? -10.758 -4.905 -8.466 1.00 97.44 173 SER A O 1
ATOM 1378 N N . LEU A 1 174 ? -11.451 -5.720 -6.485 1.00 97.06 174 LEU A N 1
ATOM 1379 C CA . LEU A 1 174 ? -12.237 -6.837 -6.999 1.00 97.06 174 LEU A CA 1
ATOM 1380 C C . LEU A 1 174 ? -13.506 -6.987 -6.152 1.00 97.06 174 LEU A C 1
ATOM 1382 O O . LEU A 1 174 ? -13.454 -7.383 -4.991 1.00 97.06 174 LEU A O 1
ATOM 1386 N N . GLY A 1 175 ? -14.661 -6.643 -6.728 1.00 94.06 175 GLY A N 1
ATOM 1387 C CA . GLY A 1 175 ? -15.915 -6.589 -5.973 1.00 94.06 175 GLY A CA 1
ATOM 1388 C C . GLY A 1 175 ? -15.837 -5.556 -4.844 1.00 94.06 175 GLY A C 1
ATOM 1389 O O . GLY A 1 175 ? -15.618 -4.374 -5.103 1.00 94.06 175 GLY A O 1
ATOM 1390 N N . THR A 1 176 ? -16.018 -6.005 -3.602 1.00 92.12 176 THR A N 1
ATOM 1391 C CA . THR A 1 176 ? -15.901 -5.175 -2.391 1.00 92.12 176 THR A CA 1
ATOM 1392 C C . THR A 1 176 ? -14.489 -5.143 -1.808 1.00 92.12 176 THR A C 1
ATOM 1394 O O . THR A 1 176 ? -14.234 -4.356 -0.900 1.00 92.12 176 THR A O 1
ATOM 1397 N N . ASP A 1 177 ? -13.582 -5.991 -2.296 1.00 95.62 177 ASP A N 1
ATOM 1398 C CA . ASP A 1 177 ? -12.207 -6.062 -1.819 1.00 95.62 177 ASP A CA 1
ATOM 1399 C C . ASP A 1 177 ? -11.320 -5.026 -2.518 1.00 95.62 177 ASP A C 1
ATOM 1401 O O . ASP A 1 177 ? -11.463 -4.765 -3.718 1.00 95.62 177 ASP A O 1
ATOM 1405 N N . ALA A 1 178 ? -10.412 -4.420 -1.756 1.00 96.81 178 ALA A N 1
ATOM 1406 C CA . ALA A 1 178 ? -9.468 -3.444 -2.261 1.00 96.81 178 ALA A CA 1
ATOM 1407 C C . ALA A 1 178 ? -8.178 -3.391 -1.436 1.00 96.81 178 ALA A C 1
ATOM 1409 O O . ALA A 1 178 ? -8.193 -3.490 -0.211 1.00 96.81 178 ALA A O 1
ATOM 1410 N N . VAL A 1 179 ? -7.075 -3.103 -2.125 1.00 96.88 179 VAL A N 1
ATOM 1411 C CA . VAL A 1 179 ? -5.776 -2.785 -1.526 1.00 96.88 179 VAL A CA 1
ATOM 1412 C C . VAL A 1 179 ? -5.154 -1.583 -2.237 1.00 96.88 179 VAL A C 1
ATOM 1414 O O . VAL A 1 179 ? -5.275 -1.419 -3.451 1.00 96.88 179 VAL A O 1
ATOM 1417 N N . ILE A 1 180 ? -4.503 -0.719 -1.468 1.00 96.38 180 ILE A N 1
ATOM 1418 C CA . ILE A 1 180 ? -3.788 0.477 -1.904 1.00 96.38 180 ILE A CA 1
ATOM 1419 C C . ILE A 1 180 ? -2.310 0.299 -1.565 1.00 96.38 180 ILE A C 1
ATOM 1421 O O . ILE A 1 180 ? -1.945 -0.014 -0.429 1.00 96.38 180 ILE A O 1
ATOM 1425 N N . VAL A 1 181 ? -1.450 0.522 -2.552 1.00 94.44 181 VAL A N 1
ATOM 1426 C CA . VAL A 1 181 ? 0.007 0.491 -2.395 1.00 94.44 181 VAL A CA 1
ATOM 1427 C C . VAL A 1 181 ? 0.637 1.733 -3.012 1.00 94.44 181 VAL A C 1
ATOM 1429 O O . VAL A 1 181 ? 0.056 2.371 -3.892 1.00 94.44 181 VAL A O 1
ATOM 1432 N N . ASN A 1 182 ? 1.854 2.065 -2.580 1.00 92.62 182 ASN A N 1
ATOM 1433 C CA . ASN A 1 182 ? 2.666 3.063 -3.274 1.00 92.62 182 ASN A CA 1
ATOM 1434 C C . ASN A 1 182 ? 3.032 2.545 -4.672 1.00 92.62 182 ASN A C 1
ATOM 1436 O O . ASN A 1 182 ? 3.402 1.382 -4.822 1.00 92.62 182 ASN A O 1
ATOM 1440 N N . LEU A 1 183 ? 2.975 3.420 -5.675 1.00 92.56 183 LEU A N 1
ATOM 1441 C CA . LEU A 1 183 ? 3.454 3.171 -7.039 1.00 92.56 183 LEU A CA 1
ATOM 1442 C C . LEU A 1 183 ? 4.497 4.224 -7.430 1.00 92.56 183 LEU A C 1
ATOM 1444 O O . LEU A 1 183 ? 4.482 4.790 -8.517 1.00 92.56 183 LEU A O 1
ATOM 1448 N N . ASP A 1 184 ? 5.412 4.498 -6.512 1.00 89.31 184 ASP A N 1
ATOM 1449 C CA . ASP A 1 184 ? 6.514 5.429 -6.701 1.00 89.31 184 ASP A CA 1
ATOM 1450 C C . ASP A 1 184 ? 7.860 4.757 -6.394 1.00 89.31 184 ASP A C 1
ATOM 1452 O O . ASP A 1 184 ? 7.947 3.533 -6.269 1.00 89.31 184 ASP A O 1
ATOM 1456 N N . ALA A 1 185 ? 8.941 5.535 -6.311 1.00 82.50 185 ALA A N 1
ATOM 1457 C CA . ALA A 1 185 ? 10.255 5.015 -5.929 1.00 82.50 185 ALA A CA 1
ATOM 1458 C C . ALA A 1 185 ? 10.298 4.456 -4.490 1.00 82.50 185 ALA A C 1
ATOM 1460 O O . ALA A 1 185 ? 11.254 3.774 -4.138 1.00 82.50 185 ALA A O 1
ATOM 1461 N N . GLY A 1 186 ? 9.271 4.727 -3.676 1.00 80.69 186 GLY A N 1
ATOM 1462 C CA . GLY A 1 186 ? 9.091 4.203 -2.328 1.00 80.69 186 GLY A CA 1
ATOM 1463 C C . GLY A 1 186 ? 8.309 2.891 -2.259 1.00 80.69 186 GLY A C 1
ATOM 1464 O O . GLY A 1 186 ? 7.994 2.415 -1.166 1.00 80.69 186 GLY A O 1
ATOM 1465 N N . MET A 1 187 ? 7.946 2.307 -3.407 1.00 87.00 187 MET A N 1
ATOM 1466 C CA . MET A 1 187 ? 7.350 0.976 -3.453 1.00 87.00 187 MET A CA 1
ATOM 1467 C C . MET A 1 187 ? 8.365 -0.055 -2.925 1.00 87.00 187 MET A C 1
ATOM 1469 O O . MET A 1 187 ? 9.507 -0.068 -3.395 1.00 87.00 187 MET A O 1
ATOM 1473 N N . PRO A 1 188 ? 7.992 -0.924 -1.964 1.00 84.94 188 PRO A N 1
ATOM 1474 C CA . PRO A 1 188 ? 8.948 -1.839 -1.362 1.00 84.94 188 PRO A CA 1
ATOM 1475 C C . PRO A 1 188 ? 9.552 -2.781 -2.408 1.00 84.94 188 PRO A C 1
ATOM 1477 O O . PRO A 1 188 ? 8.906 -3.192 -3.371 1.00 84.94 188 PRO A O 1
ATOM 1480 N N . THR A 1 189 ? 10.817 -3.138 -2.223 1.00 86.06 189 THR A N 1
ATOM 1481 C CA . THR A 1 189 ? 11.504 -4.101 -3.087 1.00 86.06 189 THR A CA 1
ATOM 1482 C C . THR A 1 189 ? 12.152 -5.181 -2.242 1.00 86.06 189 THR A C 1
ATOM 1484 O O . THR A 1 189 ? 12.497 -4.975 -1.076 1.00 86.06 189 THR A O 1
ATOM 1487 N N . VAL A 1 190 ? 12.298 -6.368 -2.823 1.00 87.00 190 VAL A N 1
ATOM 1488 C CA . VAL A 1 190 ? 13.028 -7.453 -2.171 1.00 87.00 190 VAL A CA 1
ATOM 1489 C C . VAL A 1 190 ? 14.514 -7.112 -2.210 1.00 87.00 190 VAL A C 1
ATOM 1491 O O . VAL A 1 190 ? 15.068 -6.844 -3.275 1.00 87.00 190 VAL A O 1
ATOM 1494 N N . SER A 1 191 ? 15.176 -7.147 -1.052 1.00 84.88 191 SER A N 1
ATOM 1495 C CA . SER A 1 191 ? 16.626 -6.966 -0.994 1.00 84.88 191 SER A CA 1
ATOM 1496 C C . SER A 1 191 ? 17.327 -8.059 -1.801 1.00 84.88 191 SER A C 1
ATOM 1498 O O . SER A 1 191 ? 17.193 -9.248 -1.510 1.00 84.88 191 SER A O 1
ATOM 1500 N N . MET A 1 192 ? 18.107 -7.648 -2.802 1.00 85.12 192 MET A N 1
ATOM 1501 C CA . MET A 1 192 ? 18.852 -8.562 -3.672 1.00 85.12 192 MET A CA 1
ATOM 1502 C C . MET A 1 192 ? 20.143 -9.090 -3.039 1.00 85.12 192 MET A C 1
ATOM 1504 O O . MET A 1 192 ? 20.755 -9.994 -3.591 1.00 85.12 192 MET A O 1
ATOM 1508 N N . TRP A 1 193 ? 20.526 -8.600 -1.854 1.00 82.62 193 TRP A N 1
ATOM 1509 C CA . TRP A 1 193 ? 21.804 -8.928 -1.211 1.00 82.62 193 TRP A CA 1
ATOM 1510 C C . TRP A 1 193 ? 22.020 -10.428 -0.959 1.00 82.62 193 TRP A C 1
ATOM 1512 O O . TRP A 1 193 ? 23.142 -10.918 -1.018 1.00 82.62 193 TRP A O 1
ATOM 1522 N N . ARG A 1 194 ? 20.943 -11.168 -0.666 1.00 87.56 194 ARG A N 1
ATOM 1523 C CA . ARG A 1 194 ? 20.997 -12.619 -0.408 1.00 87.56 194 ARG A CA 1
ATOM 1524 C C . ARG A 1 194 ? 20.883 -13.473 -1.669 1.00 87.56 194 ARG A C 1
ATOM 1526 O O . ARG A 1 194 ? 21.000 -14.692 -1.580 1.00 87.56 194 ARG A O 1
ATOM 1533 N N . PHE A 1 195 ? 20.630 -12.862 -2.821 1.00 86.50 195 PHE A N 1
ATOM 1534 C CA . PHE A 1 195 ? 20.490 -13.568 -4.085 1.00 86.50 195 PHE A CA 1
ATOM 1535 C C . PHE A 1 195 ? 21.791 -13.440 -4.883 1.00 86.50 195 PHE A C 1
ATOM 1537 O O . PHE A 1 195 ? 22.429 -12.390 -4.845 1.00 86.50 195 PHE A O 1
ATOM 1544 N N . PRO A 1 196 ? 22.191 -14.462 -5.657 1.00 87.38 196 PRO A N 1
ATOM 1545 C CA . PRO A 1 196 ? 23.375 -14.405 -6.515 1.00 87.38 196 PRO A CA 1
ATOM 1546 C C . PRO A 1 196 ? 23.133 -13.548 -7.777 1.00 87.38 196 PRO A C 1
ATOM 1548 O O . PRO A 1 196 ? 23.533 -13.911 -8.881 1.00 87.38 196 PRO A O 1
ATOM 1551 N N . VAL A 1 197 ? 22.451 -12.410 -7.628 1.00 80.06 197 VAL A N 1
ATOM 1552 C CA . VAL A 1 197 ? 22.164 -11.448 -8.693 1.00 80.06 197 VAL A CA 1
ATOM 1553 C C . VAL A 1 197 ? 23.190 -10.329 -8.589 1.00 80.06 197 VAL A C 1
ATOM 1555 O O . VAL A 1 197 ? 23.203 -9.565 -7.627 1.00 80.06 197 VAL A O 1
ATOM 1558 N N . ARG A 1 198 ? 24.073 -10.225 -9.584 1.00 72.88 198 ARG A N 1
ATOM 1559 C CA . ARG A 1 198 ? 25.027 -9.114 -9.664 1.00 72.88 198 ARG A CA 1
ATOM 1560 C C . ARG A 1 198 ? 24.283 -7.859 -10.106 1.00 72.88 198 ARG A C 1
ATOM 1562 O O . ARG A 1 198 ? 23.898 -7.746 -11.265 1.00 72.88 198 ARG A O 1
ATOM 1569 N N . THR A 1 199 ? 24.076 -6.932 -9.182 1.00 67.88 199 THR A N 1
ATOM 1570 C CA . THR A 1 199 ? 23.478 -5.623 -9.465 1.00 67.88 199 THR A CA 1
ATOM 1571 C C . THR A 1 199 ? 24.566 -4.562 -9.588 1.00 67.88 199 THR A C 1
ATOM 1573 O O . THR A 1 199 ? 25.469 -4.508 -8.754 1.00 67.88 199 THR A O 1
ATOM 1576 N N . GLN A 1 200 ? 24.464 -3.692 -10.589 1.00 65.69 200 GLN A N 1
ATOM 1577 C CA . GLN A 1 200 ? 25.271 -2.476 -10.682 1.00 65.69 200 GLN A CA 1
ATOM 1578 C C . GLN A 1 200 ? 24.483 -1.321 -10.053 1.00 65.69 200 GLN A C 1
ATOM 1580 O O . GLN A 1 200 ? 23.295 -1.177 -10.329 1.00 65.69 200 GLN A O 1
ATOM 1585 N N . TRP A 1 201 ? 25.122 -0.521 -9.193 1.00 59.19 201 TRP A N 1
ATOM 1586 C CA . TRP A 1 201 ? 24.452 0.579 -8.476 1.00 59.19 201 TRP A CA 1
ATOM 1587 C C . TRP A 1 201 ? 23.944 1.679 -9.420 1.00 59.19 201 TRP A C 1
ATOM 1589 O O . TRP A 1 201 ? 22.913 2.294 -9.173 1.00 59.19 201 TRP A O 1
ATOM 1599 N N . ILE A 1 202 ? 24.660 1.886 -10.526 1.00 59.19 202 ILE A N 1
ATOM 1600 C CA . ILE A 1 202 ? 24.271 2.742 -11.647 1.00 59.19 202 ILE A CA 1
ATOM 1601 C C . ILE A 1 202 ? 24.312 1.842 -12.879 1.00 59.19 202 ILE A C 1
ATOM 1603 O O . ILE A 1 202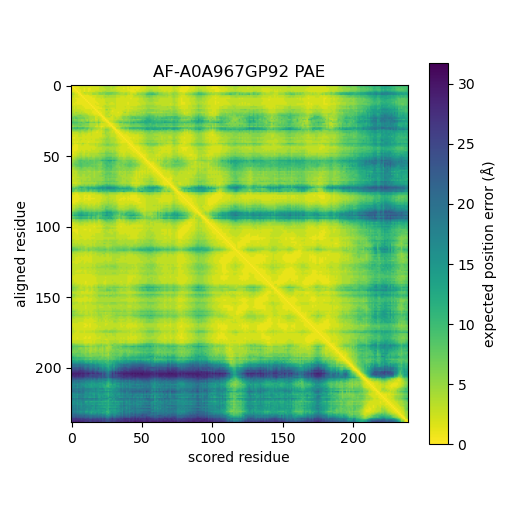 ? 25.402 1.629 -13.407 1.00 59.19 202 ILE A O 1
ATOM 1607 N N . PRO A 1 203 ? 23.200 1.211 -13.281 1.00 58.75 203 PRO A N 1
ATOM 1608 C CA . PRO A 1 203 ? 23.210 0.324 -14.432 1.00 58.75 203 PRO A CA 1
ATOM 1609 C C . PRO A 1 203 ? 23.608 1.110 -15.683 1.00 58.75 203 PRO A C 1
ATOM 1611 O O . PRO A 1 203 ? 22.978 2.109 -16.023 1.00 58.75 203 PRO A O 1
ATOM 1614 N N . ASP A 1 204 ? 24.645 0.648 -16.381 1.00 57.00 204 ASP A N 1
ATOM 1615 C CA . ASP A 1 204 ? 24.911 1.104 -17.741 1.00 57.00 204 ASP A CA 1
ATOM 1616 C C . ASP A 1 204 ? 23.721 0.658 -18.596 1.00 57.00 204 ASP A C 1
ATOM 1618 O O . ASP A 1 204 ? 23.546 -0.537 -18.854 1.00 57.00 204 ASP A O 1
ATOM 1622 N N . LEU A 1 205 ? 22.837 1.592 -18.966 1.00 56.06 205 LEU A N 1
ATOM 1623 C CA . LEU A 1 205 ? 21.652 1.241 -19.748 1.00 56.06 205 LEU A CA 1
ATOM 1624 C C . LEU A 1 205 ? 22.091 0.537 -21.049 1.00 56.06 205 LEU A C 1
ATOM 1626 O O . LEU A 1 205 ? 23.057 0.975 -21.685 1.00 56.06 205 LEU A O 1
ATOM 1630 N N . PRO A 1 206 ? 21.362 -0.498 -21.514 1.00 54.62 206 PRO A N 1
ATOM 1631 C CA . PRO A 1 206 ? 21.752 -1.308 -22.675 1.00 54.62 206 PRO A CA 1
ATOM 1632 C C . PRO A 1 206 ? 21.920 -0.517 -23.983 1.00 54.62 206 PRO A C 1
ATOM 1634 O O . PRO A 1 206 ? 22.478 -1.022 -24.956 1.00 54.62 206 PRO A O 1
ATOM 1637 N N . SER A 1 207 ? 21.409 0.714 -24.043 1.00 56.12 207 SER A N 1
ATOM 1638 C CA . SER A 1 207 ? 21.434 1.561 -25.233 1.00 56.12 207 SER A CA 1
ATOM 1639 C C . SER A 1 207 ? 22.685 2.438 -25.354 1.00 56.12 207 SER A C 1
ATOM 1641 O O . SER A 1 207 ? 22.909 2.998 -26.435 1.00 56.12 207 SER A O 1
ATOM 1643 N N . HIS A 1 208 ? 23.522 2.540 -24.317 1.00 62.34 208 HIS A N 1
ATOM 1644 C CA . HIS A 1 208 ? 24.709 3.395 -24.347 1.00 62.34 208 HIS A CA 1
ATOM 1645 C C . HIS A 1 208 ? 25.948 2.670 -24.887 1.00 62.34 208 HIS A C 1
ATOM 1647 O O . HIS A 1 208 ? 26.112 1.455 -24.780 1.00 62.34 208 HIS A O 1
ATOM 1653 N N . ARG A 1 209 ? 26.836 3.438 -25.528 1.00 73.19 209 ARG A N 1
ATOM 1654 C CA . ARG A 1 209 ? 28.184 2.961 -25.849 1.00 73.19 209 ARG A CA 1
ATOM 1655 C C . ARG A 1 209 ? 28.967 2.898 -24.541 1.00 73.19 209 ARG A C 1
ATOM 1657 O O . ARG A 1 209 ? 29.189 3.935 -23.926 1.00 73.19 209 ARG A O 1
ATOM 1664 N N . THR A 1 210 ? 29.405 1.711 -24.151 1.00 77.56 210 THR A N 1
ATOM 1665 C CA . THR A 1 210 ? 30.272 1.512 -22.989 1.00 77.56 210 THR A CA 1
ATOM 1666 C C . THR A 1 210 ? 31.722 1.545 -23.453 1.00 77.56 210 THR A C 1
ATOM 1668 O O . THR A 1 210 ? 32.106 0.814 -24.370 1.00 77.56 210 THR A O 1
ATOM 1671 N N . ALA A 1 211 ? 32.536 2.393 -22.832 1.00 85.19 211 ALA A N 1
ATOM 1672 C CA . ALA A 1 211 ? 33.973 2.432 -23.059 1.00 85.19 211 ALA A CA 1
ATOM 1673 C C . ALA A 1 211 ? 34.688 1.774 -21.876 1.00 85.19 211 ALA A C 1
ATOM 1675 O O . ALA A 1 211 ? 34.637 2.282 -20.760 1.00 85.19 211 ALA A O 1
ATOM 1676 N N . LEU A 1 212 ? 35.371 0.656 -22.122 1.00 86.56 212 LEU A N 1
ATOM 1677 C CA . LEU A 1 212 ? 36.336 0.122 -21.169 1.00 86.56 212 LEU A CA 1
ATOM 1678 C C . LEU A 1 212 ? 37.659 0.847 -21.390 1.00 86.56 212 LEU A C 1
ATOM 1680 O O . LEU A 1 212 ? 38.298 0.646 -22.425 1.00 86.56 212 LEU A O 1
ATOM 1684 N N . LEU A 1 213 ? 38.053 1.672 -20.427 1.00 90.62 213 LEU A N 1
ATOM 1685 C CA . LEU A 1 213 ? 39.355 2.324 -20.397 1.00 90.62 213 LEU A CA 1
ATOM 1686 C C . LEU A 1 213 ? 40.294 1.535 -19.490 1.00 90.62 213 LEU A C 1
ATOM 1688 O O . LEU A 1 213 ? 39.918 1.150 -18.385 1.00 90.62 213 LEU A O 1
ATOM 1692 N N . PHE A 1 214 ? 41.509 1.295 -19.962 1.00 92.94 214 PHE A N 1
ATOM 1693 C CA . PHE A 1 214 ? 42.548 0.631 -19.191 1.00 92.94 214 PHE A CA 1
ATOM 1694 C C . PHE A 1 214 ? 43.912 1.198 -19.554 1.00 92.94 214 PHE A C 1
ATOM 1696 O O . PHE A 1 214 ? 44.138 1.702 -20.656 1.00 92.94 214 PHE A O 1
ATOM 1703 N N . THR A 1 215 ? 44.823 1.118 -18.603 1.00 94.94 215 THR A N 1
ATOM 1704 C CA . THR A 1 215 ? 46.206 1.547 -18.747 1.00 94.94 215 THR A CA 1
ATOM 1705 C C . THR A 1 215 ? 47.124 0.342 -18.926 1.00 94.94 215 THR A C 1
ATOM 1707 O O . THR A 1 215 ? 46.714 -0.806 -18.736 1.00 94.94 215 THR A O 1
ATOM 1710 N N . ASP A 1 216 ? 48.378 0.584 -19.301 1.00 92.38 216 ASP A N 1
ATOM 1711 C CA . ASP A 1 216 ? 49.411 -0.458 -19.309 1.00 92.38 216 ASP A CA 1
ATOM 1712 C C . ASP A 1 216 ? 49.821 -0.897 -17.888 1.00 92.38 216 ASP A C 1
ATOM 1714 O O . ASP A 1 216 ? 50.282 -2.025 -17.705 1.00 92.38 216 ASP A O 1
ATOM 1718 N N . ARG A 1 217 ? 49.602 -0.049 -16.869 1.00 91.38 217 ARG A N 1
ATOM 1719 C CA . ARG A 1 217 ? 49.847 -0.347 -15.444 1.00 91.38 217 ARG A CA 1
ATOM 1720 C C . ARG A 1 217 ? 48.911 0.416 -14.501 1.00 91.38 217 ARG A C 1
ATOM 1722 O O . ARG A 1 217 ? 48.378 1.463 -14.849 1.00 91.38 217 ARG A O 1
ATOM 1729 N N . ASN A 1 218 ? 48.751 -0.090 -13.276 1.00 90.69 218 ASN A N 1
ATOM 1730 C CA . ASN A 1 218 ? 47.812 0.459 -12.282 1.00 90.69 218 ASN A CA 1
ATOM 1731 C C . ASN A 1 218 ? 48.353 1.655 -11.472 1.00 90.69 218 ASN A C 1
ATOM 1733 O O . ASN A 1 218 ? 47.588 2.279 -10.742 1.00 90.69 218 ASN A O 1
ATOM 1737 N N . LEU A 1 219 ? 49.655 1.953 -11.537 1.00 93.56 219 LEU A N 1
ATOM 1738 C CA . LEU A 1 219 ? 50.291 2.996 -10.727 1.00 93.56 219 LEU A CA 1
ATOM 1739 C C . LEU A 1 219 ? 51.385 3.713 -11.520 1.00 93.56 219 LEU A C 1
ATOM 1741 O O . LEU A 1 219 ? 52.201 3.062 -12.173 1.00 93.56 219 LEU A O 1
ATOM 1745 N N . TYR A 1 220 ? 51.418 5.039 -11.385 1.00 96.19 220 TYR A N 1
ATOM 1746 C CA . TYR A 1 220 ? 52.418 5.925 -11.976 1.00 96.19 220 TYR A CA 1
ATOM 1747 C C . TYR A 1 220 ? 52.972 6.872 -10.913 1.00 96.19 220 TYR A C 1
ATOM 1749 O O . TYR A 1 220 ? 52.293 7.209 -9.939 1.00 96.19 220 TYR A O 1
ATOM 1757 N N . ARG A 1 221 ? 54.215 7.305 -11.098 1.00 96.06 221 ARG A N 1
ATOM 1758 C CA . ARG A 1 221 ? 54.885 8.326 -10.293 1.00 96.06 221 ARG A CA 1
ATOM 1759 C C . ARG A 1 221 ? 54.693 9.713 -10.914 1.00 96.06 221 ARG A C 1
ATOM 1761 O O . ARG A 1 221 ? 54.462 9.821 -12.119 1.00 96.06 221 ARG A O 1
ATOM 1768 N N . PRO A 1 222 ? 54.842 10.788 -10.123 1.00 96.94 222 PRO A N 1
ATOM 1769 C CA . PRO A 1 222 ? 54.865 12.143 -10.661 1.00 96.94 222 PRO A CA 1
ATOM 1770 C C . PRO A 1 222 ? 55.924 12.292 -11.764 1.00 96.94 222 PRO A C 1
ATOM 1772 O O . PRO A 1 222 ? 57.078 11.914 -11.569 1.00 96.94 222 PRO A O 1
ATOM 1775 N N . GLY A 1 223 ? 55.520 12.840 -12.911 1.00 95.06 223 GLY A N 1
ATOM 1776 C CA . GLY A 1 223 ? 56.383 13.031 -14.082 1.00 95.06 223 GLY A CA 1
ATOM 1777 C C . GLY A 1 223 ? 56.419 11.861 -15.072 1.00 95.06 223 GLY A C 1
ATOM 1778 O O . GLY A 1 223 ? 57.024 12.007 -16.129 1.00 95.06 223 GLY A O 1
ATOM 1779 N N . GLU A 1 224 ? 55.775 10.726 -14.779 1.00 96.56 224 GLU A N 1
ATOM 1780 C CA . GLU A 1 224 ? 55.624 9.640 -15.755 1.00 96.56 224 GLU A CA 1
ATOM 1781 C C . GLU A 1 224 ? 54.466 9.895 -16.734 1.00 96.56 224 GLU A C 1
ATOM 1783 O O . GLU A 1 224 ? 53.432 10.458 -16.371 1.00 96.56 224 GLU A O 1
ATOM 1788 N N . GLU A 1 225 ? 54.624 9.420 -17.971 1.00 94.62 225 GLU A N 1
ATOM 1789 C CA . GLU A 1 225 ? 53.564 9.419 -18.980 1.00 94.62 225 GLU A CA 1
ATOM 1790 C C . GLU A 1 225 ? 52.590 8.249 -18.753 1.00 94.62 225 GLU A C 1
ATOM 1792 O O . GLU A 1 225 ? 53.002 7.107 -18.518 1.00 94.62 225 GLU A O 1
ATOM 1797 N N . VAL A 1 226 ? 51.287 8.542 -18.812 1.00 94.06 226 VAL A N 1
ATOM 1798 C CA . VAL A 1 226 ? 50.208 7.556 -18.661 1.00 94.06 226 VAL A CA 1
ATOM 1799 C C . VAL A 1 226 ? 49.732 7.112 -20.038 1.00 94.06 226 VAL A C 1
ATOM 1801 O O . VAL A 1 226 ? 49.139 7.895 -20.779 1.00 94.06 226 VAL A O 1
ATOM 1804 N N . HIS A 1 227 ? 49.921 5.833 -20.362 1.00 93.38 227 HIS A N 1
ATOM 1805 C CA . HIS A 1 227 ? 49.397 5.258 -21.596 1.00 93.38 227 HIS A CA 1
ATOM 1806 C C . HIS A 1 227 ? 47.992 4.700 -21.376 1.00 93.38 227 HIS A C 1
ATOM 1808 O O . HIS A 1 227 ? 47.808 3.676 -20.716 1.00 93.38 227 HIS A O 1
ATOM 1814 N N . LEU A 1 228 ? 46.996 5.352 -21.973 1.00 94.25 228 LEU A N 1
ATOM 1815 C CA . LEU A 1 228 ? 45.600 4.932 -21.913 1.00 94.25 228 LEU A CA 1
ATOM 1816 C C . LEU A 1 228 ? 45.183 4.232 -23.212 1.00 94.25 228 LEU A C 1
ATOM 1818 O O . LEU A 1 228 ? 45.427 4.731 -24.311 1.00 94.25 228 LEU A O 1
ATOM 1822 N N . LYS A 1 229 ? 44.494 3.098 -23.092 1.00 94.56 229 LYS A N 1
ATOM 1823 C CA . LYS A 1 229 ? 43.797 2.430 -24.195 1.00 94.56 229 LYS A CA 1
ATOM 1824 C C . LYS A 1 229 ? 42.320 2.279 -23.862 1.00 94.56 229 LYS A C 1
ATOM 1826 O O . LYS A 1 229 ? 41.929 2.166 -22.704 1.00 94.56 229 LYS A O 1
ATOM 1831 N N . GLY A 1 230 ? 41.495 2.280 -24.903 1.00 93.38 230 GLY A N 1
ATOM 1832 C CA . GLY A 1 230 ? 40.051 2.167 -24.774 1.00 93.38 230 GLY A CA 1
ATOM 1833 C C . GLY A 1 230 ? 39.468 1.163 -25.753 1.00 93.38 230 GLY A C 1
ATOM 1834 O O . GLY A 1 230 ? 39.864 1.124 -26.917 1.00 93.38 230 GLY A O 1
ATOM 1835 N N . ILE A 1 231 ? 38.496 0.376 -25.296 1.00 92.62 231 ILE A N 1
ATOM 1836 C CA . ILE A 1 231 ? 37.632 -0.434 -26.159 1.00 92.62 231 ILE A CA 1
ATOM 1837 C C . ILE A 1 231 ? 36.211 0.094 -26.008 1.00 92.62 231 ILE A C 1
ATOM 1839 O O . ILE A 1 231 ? 35.635 0.037 -24.923 1.00 92.62 231 ILE A O 1
ATOM 1843 N N . VAL A 1 232 ? 35.631 0.574 -27.106 1.00 89.75 232 VAL A N 1
ATOM 1844 C CA . VAL A 1 232 ? 34.234 1.015 -27.142 1.00 89.75 232 VAL A CA 1
ATOM 1845 C C . VAL A 1 232 ? 33.372 -0.124 -27.662 1.00 89.75 232 VAL A C 1
ATOM 1847 O O . VAL A 1 232 ? 33.607 -0.650 -28.750 1.00 89.75 232 VAL A O 1
ATOM 1850 N N . ARG A 1 233 ? 32.362 -0.505 -26.885 1.00 84.31 233 ARG A N 1
ATOM 1851 C CA . ARG A 1 233 ? 31.366 -1.511 -27.256 1.00 84.31 233 ARG A CA 1
ATOM 1852 C C . ARG A 1 233 ? 29.973 -0.923 -27.118 1.00 84.31 233 ARG A C 1
ATOM 1854 O O . ARG A 1 233 ? 29.747 0.030 -26.381 1.00 84.31 233 ARG A O 1
ATOM 1861 N N . ARG A 1 234 ? 29.027 -1.498 -27.845 1.00 80.19 234 ARG A N 1
ATOM 1862 C CA . ARG A 1 234 ? 27.602 -1.238 -27.665 1.00 80.19 234 ARG A CA 1
ATOM 1863 C C . ARG A 1 234 ? 26.927 -2.581 -27.471 1.00 80.19 234 ARG A C 1
ATOM 1865 O O . ARG A 1 234 ? 27.182 -3.496 -28.253 1.00 80.19 234 ARG A O 1
ATOM 1872 N N . ILE A 1 235 ? 26.082 -2.686 -26.456 1.00 71.44 235 ILE A N 1
ATOM 1873 C CA . ILE A 1 235 ? 25.249 -3.870 -26.272 1.00 71.44 235 ILE A CA 1
ATOM 1874 C C . ILE A 1 235 ? 24.172 -3.839 -27.359 1.00 71.44 235 ILE A C 1
ATOM 1876 O O . ILE A 1 235 ? 23.485 -2.834 -27.550 1.00 71.44 235 ILE A O 1
ATOM 1880 N N . LYS A 1 236 ? 24.072 -4.923 -28.126 1.00 71.00 236 LYS A N 1
ATOM 1881 C CA . LYS A 1 236 ? 23.022 -5.112 -29.125 1.00 71.00 236 LYS A CA 1
ATOM 1882 C C . LYS A 1 236 ? 22.089 -6.202 -28.607 1.00 71.00 236 LYS A C 1
ATOM 1884 O O . LYS A 1 236 ? 22.556 -7.248 -28.178 1.00 71.00 236 LYS A O 1
ATOM 1889 N N . ASP A 1 237 ? 20.792 -5.923 -28.621 1.00 61.69 237 ASP A N 1
ATOM 1890 C CA . ASP A 1 237 ? 19.710 -6.882 -28.364 1.00 61.69 237 ASP A CA 1
ATOM 1891 C C . ASP A 1 237 ? 19.560 -7.431 -26.928 1.00 61.69 237 ASP A C 1
ATOM 1893 O O . ASP A 1 237 ? 18.734 -8.316 -26.725 1.00 61.69 237 ASP A O 1
ATOM 1897 N N . ASN A 1 238 ? 20.276 -6.883 -25.930 1.00 53.12 238 ASN A N 1
ATOM 1898 C CA . ASN A 1 238 ? 20.173 -7.241 -24.497 1.00 53.12 238 ASN A CA 1
ATOM 1899 C C . ASN A 1 238 ? 20.053 -8.766 -24.244 1.00 53.12 238 ASN A C 1
ATOM 1901 O O . ASN A 1 238 ? 19.271 -9.203 -23.396 1.00 53.12 238 ASN A O 1
ATOM 1905 N N . ARG A 1 239 ? 20.784 -9.554 -25.044 1.00 43.25 239 ARG A N 1
ATOM 1906 C CA . ARG A 1 239 ? 20.923 -11.010 -24.956 1.00 43.25 239 ARG A CA 1
ATOM 1907 C C . ARG A 1 239 ? 22.314 -11.370 -24.468 1.00 43.25 239 ARG A C 1
ATOM 1909 O O . ARG A 1 239 ? 23.271 -10.687 -24.897 1.00 43.25 239 ARG A O 1
#

Radius of gyration: 25.33 Å; Cα contacts (8 Å, |Δi|>4): 402; chains: 1; bounding box: 76×38×69 Å

Secondary structure (DSSP, 8-state):
-EEEE-HHHHHHHHHHHHHHHTB-GGG-B-SS--PPPGGGS-SEEEE-------SPTT--------HHHHH-TT---EEEEEEEEEPPPTTSS--S-EEEEEEEEE-SEEEEEEE-SSEEEEEEEETTT--B-TT-EEEEE-TTS-EEEEEE--TTSEEEEE--TT--EEEEEETTEEEEEE-STTS----GGGTT----SS---TTSEEEEEEES-S---TT----EEEEEEE--TT-

Mean predicted aligned error: 7.49 Å

Sequence (239 aa):
RVKRLGGESALRAFQGYRHYTGDGHGHQSITRQHPIPWPLVSGEVVYDKLLELDNEPNTSRRIDLNWNEILGAEQASALLFVSIEGTPKKGLGFHRNRLTQFFLQLSDIGLAWKLTEDTAFLYLYSCDTGQPLANVQLDVFGEDATVLQGTRTNRDGVARLPRNAEQRQLRASLGTDAVIVNLDAGMPTVSMWRFPVRTQWIPDLPSHRTALLFTDRNLYRPGEEVHLKGIVRRIKDNR

Nearest PDB structures (foldseek):
  4zjh-assembly1_A  TM=7.819E-01  e=9.740E-08  Escherichia coli K-12
  4zjg-assembly1_A  TM=7.333E-01  e=1.433E-07  Escherichia coli K-12
  5a42-assembly1_A  TM=6.048E-01  e=3.780E-05  Escherichia coli K-12
  4u4j-assembly1_A  TM=8.176E-01  e=5.347E-04  Salmonella enterica subsp. enterica serovar Typhimurium str. LT2
  4u59-assembly1_A  TM=7.726E-01  e=2.011E-03  Salmonella enterica subsp. enterica serovar Typhimurium